Protein AF-A0A523RCJ6-F1 (afdb_monomer_lite)

Structure (mmCIF, N/CA/C/O backbone):
data_AF-A0A523RCJ6-F1
#
_entry.id   AF-A0A523RCJ6-F1
#
loop_
_atom_site.group_PDB
_atom_site.id
_atom_site.type_symbol
_atom_site.label_atom_id
_atom_site.label_alt_id
_atom_site.label_comp_id
_atom_site.label_asym_id
_atom_site.label_entity_id
_atom_site.label_seq_id
_atom_site.pdbx_PDB_ins_code
_atom_site.Cartn_x
_atom_site.Cartn_y
_atom_site.Cartn_z
_atom_site.occupancy
_atom_site.B_iso_or_equiv
_atom_site.auth_seq_id
_atom_site.auth_comp_id
_atom_site.auth_asym_id
_atom_site.auth_atom_id
_atom_site.pdbx_PDB_model_num
ATOM 1 N N . MET A 1 1 ? 27.873 1.898 -30.575 1.00 71.94 1 MET A N 1
ATOM 2 C CA . MET A 1 1 ? 28.150 1.163 -29.316 1.00 71.94 1 MET A CA 1
ATOM 3 C C . MET A 1 1 ? 26.932 1.204 -28.409 1.00 71.94 1 MET A C 1
ATOM 5 O O . MET A 1 1 ? 26.266 2.228 -28.361 1.00 71.94 1 MET A O 1
ATOM 9 N N . THR A 1 2 ? 26.625 0.113 -27.702 1.00 74.31 2 THR A N 1
ATOM 10 C CA . THR A 1 2 ? 25.515 0.074 -26.734 1.00 74.31 2 THR A CA 1
ATOM 11 C C . THR A 1 2 ? 26.033 0.282 -25.312 1.00 74.31 2 THR A C 1
ATOM 13 O O . THR A 1 2 ? 26.889 -0.479 -24.868 1.00 74.31 2 THR A O 1
ATOM 16 N N . ILE A 1 3 ? 25.491 1.261 -24.589 1.00 79.94 3 ILE A N 1
ATOM 17 C CA . ILE A 1 3 ? 25.845 1.583 -23.197 1.00 79.94 3 ILE A CA 1
ATOM 18 C C . ILE A 1 3 ? 24.593 1.672 -22.313 1.00 79.94 3 ILE A C 1
ATOM 20 O O . ILE A 1 3 ? 23.464 1.625 -22.802 1.00 79.94 3 ILE A O 1
ATOM 24 N N . ASP A 1 4 ? 24.767 1.762 -20.997 1.00 82.44 4 ASP A N 1
ATOM 25 C CA . ASP A 1 4 ? 23.677 2.083 -20.072 1.00 82.44 4 ASP A CA 1
ATOM 26 C C . ASP A 1 4 ? 23.449 3.613 -19.974 1.00 82.44 4 ASP A C 1
ATOM 28 O O . ASP A 1 4 ? 23.905 4.387 -20.814 1.00 82.44 4 ASP A O 1
ATOM 32 N N . PHE A 1 5 ? 22.699 4.062 -18.966 1.00 84.19 5 PHE A N 1
ATOM 33 C CA . PHE A 1 5 ? 22.420 5.485 -18.728 1.00 84.19 5 PHE A CA 1
ATOM 34 C C . PHE A 1 5 ? 23.507 6.182 -17.884 1.00 84.19 5 PHE A C 1
ATOM 36 O O . PHE A 1 5 ? 23.253 7.224 -17.288 1.00 84.19 5 PHE A O 1
ATOM 43 N N . SER A 1 6 ? 24.714 5.614 -17.779 1.00 82.62 6 SER A N 1
ATOM 44 C CA . SER A 1 6 ? 25.824 6.253 -17.071 1.00 82.62 6 SER A CA 1
ATOM 45 C C . SER A 1 6 ? 26.415 7.390 -17.901 1.00 82.62 6 SER A C 1
ATOM 47 O O . SER A 1 6 ? 27.092 7.154 -18.901 1.00 82.62 6 SER A O 1
ATOM 49 N N . THR A 1 7 ? 26.241 8.621 -17.421 1.00 81.00 7 THR A N 1
ATOM 50 C CA . THR A 1 7 ? 26.861 9.830 -17.992 1.00 81.00 7 THR A CA 1
ATOM 51 C C . THR A 1 7 ? 28.384 9.714 -18.072 1.00 81.00 7 THR A C 1
ATOM 53 O O . THR A 1 7 ? 28.992 10.128 -19.052 1.00 81.00 7 THR A O 1
ATOM 56 N N . ARG A 1 8 ? 29.011 9.073 -17.077 1.00 79.75 8 ARG A N 1
ATOM 57 C CA . ARG A 1 8 ? 30.457 8.811 -17.065 1.00 79.75 8 ARG A CA 1
ATOM 58 C C . ARG A 1 8 ? 30.893 7.888 -18.203 1.00 79.75 8 ARG A C 1
ATOM 60 O O . ARG A 1 8 ? 31.926 8.135 -18.815 1.00 79.75 8 ARG A O 1
ATOM 67 N N . LEU A 1 9 ? 30.146 6.809 -18.456 1.00 79.31 9 LEU A N 1
ATOM 68 C CA . LEU A 1 9 ? 30.466 5.897 -19.559 1.00 79.31 9 LEU A CA 1
ATOM 69 C C . LEU A 1 9 ? 30.250 6.577 -20.907 1.00 79.31 9 LEU A C 1
ATOM 71 O O . LEU A 1 9 ? 31.076 6.422 -21.793 1.00 79.31 9 LEU A O 1
ATOM 75 N N . GLU A 1 10 ? 29.177 7.350 -21.041 1.00 81.62 10 GLU A N 1
ATOM 76 C CA . GLU A 1 10 ? 28.899 8.119 -22.253 1.00 81.62 10 GLU A CA 1
ATOM 77 C C . GLU A 1 10 ? 29.992 9.145 -22.556 1.00 81.62 10 GLU A C 1
ATOM 79 O O . GLU A 1 10 ? 30.516 9.153 -23.663 1.00 81.62 10 GLU A O 1
ATOM 84 N N . SER A 1 11 ? 30.409 9.927 -21.557 1.00 80.81 11 SER A N 1
ATOM 85 C CA . SER A 1 11 ? 31.508 10.887 -21.697 1.00 80.81 11 SER A CA 1
ATOM 86 C C . SER A 1 11 ? 32.811 10.206 -22.132 1.00 80.81 11 SER A C 1
ATOM 88 O O . SER A 1 11 ? 33.420 10.614 -23.116 1.00 80.81 11 SER A O 1
ATOM 90 N N . GLY A 1 12 ? 33.185 9.094 -21.486 1.00 76.94 12 GLY A N 1
ATOM 91 C CA . GLY A 1 12 ? 34.388 8.348 -21.867 1.00 76.94 12 GLY A CA 1
ATOM 92 C C . GLY A 1 12 ? 34.315 7.735 -23.270 1.00 76.94 12 GLY A C 1
ATOM 93 O O . GLY A 1 12 ? 35.320 7.687 -23.973 1.00 76.94 12 GLY A O 1
ATOM 94 N N . VAL A 1 13 ? 33.137 7.280 -23.710 1.00 79.69 13 VAL A N 1
ATOM 95 C CA . VAL A 1 13 ? 32.951 6.783 -25.083 1.00 79.69 13 VAL A CA 1
ATOM 96 C C . VAL A 1 13 ? 33.071 7.917 -26.090 1.00 79.69 13 VAL A C 1
ATOM 98 O O . VAL A 1 13 ? 33.756 7.737 -27.089 1.00 79.69 13 VAL A O 1
ATOM 101 N N . ASN A 1 14 ? 32.467 9.073 -25.822 1.00 80.00 14 ASN A N 1
ATOM 102 C CA . ASN A 1 14 ? 32.545 10.230 -26.711 1.00 80.00 14 ASN A CA 1
ATOM 103 C C . ASN A 1 14 ? 33.969 10.804 -26.783 1.00 80.00 14 ASN A C 1
ATOM 105 O O . ASN A 1 14 ? 34.387 11.272 -27.833 1.00 80.00 14 ASN A O 1
ATOM 109 N N . GLU A 1 15 ? 34.740 10.732 -25.698 1.00 76.31 15 GLU A N 1
ATOM 110 C CA . GLU A 1 15 ? 36.139 11.172 -25.687 1.00 76.31 15 GLU A CA 1
ATOM 111 C C . GLU A 1 15 ? 37.045 10.260 -26.531 1.00 76.31 15 GLU A C 1
ATOM 113 O O . GLU A 1 15 ? 37.900 10.739 -27.275 1.00 76.31 15 GLU A O 1
ATOM 118 N N . VAL A 1 16 ? 36.854 8.942 -26.430 1.00 74.75 16 VAL A N 1
ATOM 119 C CA . VAL A 1 16 ? 37.700 7.948 -27.114 1.00 74.75 16 VAL A CA 1
ATOM 120 C C . VAL A 1 16 ? 37.226 7.675 -28.547 1.00 74.75 16 VAL A C 1
ATOM 122 O O . VAL A 1 16 ? 38.038 7.387 -29.424 1.00 74.75 16 VAL A O 1
ATOM 125 N N . PHE A 1 17 ? 35.919 7.760 -28.794 1.00 78.38 17 PHE A N 1
ATOM 126 C CA . PHE A 1 17 ? 35.266 7.461 -30.067 1.00 78.38 17 PHE A CA 1
ATOM 127 C C . PHE A 1 17 ? 34.231 8.554 -30.419 1.00 78.38 17 PHE A C 1
ATOM 129 O O . PHE A 1 17 ? 33.029 8.278 -30.433 1.00 78.38 17 PHE A O 1
ATOM 136 N N . PRO A 1 18 ? 34.668 9.788 -30.740 1.00 75.06 18 PRO A N 1
ATOM 137 C CA . PRO A 1 18 ? 33.787 10.958 -30.876 1.00 75.06 18 PRO A CA 1
ATOM 138 C C . PRO A 1 18 ? 32.725 10.828 -31.971 1.00 75.06 18 PRO A C 1
ATOM 140 O O . PRO A 1 18 ? 31.628 11.359 -31.841 1.00 75.06 18 PRO A O 1
ATOM 143 N N . ASN A 1 19 ? 33.013 10.054 -33.018 1.00 77.88 19 ASN A N 1
ATOM 144 C CA . ASN A 1 19 ? 32.096 9.848 -34.143 1.00 77.88 19 ASN A CA 1
ATOM 145 C C . ASN A 1 19 ? 31.217 8.600 -33.975 1.00 77.88 19 ASN A C 1
ATOM 147 O O . ASN A 1 19 ? 30.525 8.181 -34.905 1.00 77.88 19 ASN A O 1
ATOM 151 N N . MET A 1 20 ? 31.272 7.937 -32.816 1.00 77.38 20 MET A N 1
ATOM 152 C CA . MET A 1 20 ? 30.566 6.683 -32.625 1.00 77.38 20 MET A CA 1
ATOM 153 C C . MET A 1 20 ? 29.117 6.909 -32.218 1.00 77.38 20 MET A C 1
ATOM 155 O O . MET A 1 20 ? 28.800 7.506 -31.196 1.00 77.38 20 MET A O 1
ATOM 159 N N . ILE A 1 21 ? 28.215 6.294 -32.973 1.00 77.06 21 ILE A N 1
ATOM 160 C CA . ILE A 1 21 ? 26.792 6.295 -32.662 1.00 77.06 21 ILE A CA 1
ATOM 161 C C . ILE A 1 21 ? 26.536 5.501 -31.367 1.00 77.06 21 ILE A C 1
ATOM 163 O O . ILE A 1 21 ? 26.752 4.282 -31.300 1.00 77.06 21 ILE A O 1
ATOM 167 N N . VAL A 1 22 ? 26.049 6.189 -30.333 1.00 80.00 22 VAL A N 1
ATOM 168 C CA . VAL A 1 22 ? 25.715 5.613 -29.021 1.00 80.00 22 VAL A CA 1
ATOM 169 C C . VAL A 1 22 ? 24.268 5.109 -28.991 1.00 80.00 22 VAL A C 1
ATOM 171 O O . VAL A 1 22 ? 23.353 5.769 -29.465 1.00 80.00 22 VAL A O 1
ATOM 174 N N . GLN A 1 23 ? 24.029 3.932 -28.424 1.00 82.56 23 GLN A N 1
ATOM 175 C CA . GLN A 1 23 ? 22.694 3.372 -28.205 1.00 82.56 23 GLN A CA 1
ATOM 176 C C . GLN A 1 23 ? 22.513 3.075 -26.716 1.00 82.56 23 GLN A C 1
ATOM 178 O O . GLN A 1 23 ? 23.370 2.432 -26.108 1.00 82.56 23 GLN A O 1
ATOM 183 N N . LYS A 1 24 ? 21.381 3.463 -26.126 1.00 85.88 24 LYS A N 1
ATOM 184 C CA . LYS A 1 24 ? 21.043 3.070 -24.754 1.00 85.88 24 LYS A CA 1
ATOM 185 C C . LYS A 1 24 ? 20.520 1.636 -24.723 1.00 85.88 24 LYS A C 1
ATOM 187 O O . LYS A 1 24 ? 19.746 1.190 -25.568 1.00 85.88 24 LYS A O 1
ATOM 192 N N . CYS A 1 25 ? 20.955 0.878 -23.728 1.00 83.62 25 CYS A N 1
ATOM 193 C CA . CYS A 1 25 ? 20.580 -0.516 -23.557 1.00 83.62 25 CYS A CA 1
ATOM 194 C C . CYS A 1 25 ? 19.106 -0.647 -23.138 1.00 83.62 25 CYS A C 1
ATOM 196 O O . CYS A 1 25 ? 18.704 -0.155 -22.082 1.00 83.62 25 CYS A O 1
ATOM 198 N N . VAL A 1 26 ? 18.319 -1.396 -23.919 1.00 82.25 26 VAL A N 1
ATOM 199 C CA . VAL A 1 26 ? 16.883 -1.650 -23.676 1.00 82.25 26 VAL A CA 1
ATOM 200 C C . VAL A 1 26 ? 16.621 -2.233 -22.286 1.00 82.25 26 VAL A C 1
ATOM 202 O O . VAL A 1 26 ? 15.680 -1.837 -21.600 1.00 82.25 26 VAL A O 1
ATOM 205 N N . PHE A 1 27 ? 17.479 -3.151 -21.835 1.00 83.19 27 PHE A N 1
ATOM 206 C CA . PHE A 1 27 ? 17.376 -3.719 -20.493 1.00 83.19 27 PHE A CA 1
ATOM 207 C C . PHE A 1 27 ? 17.492 -2.638 -19.415 1.00 83.19 27 PHE A C 1
ATOM 209 O O . PHE A 1 27 ? 16.681 -2.600 -18.491 1.00 83.19 27 PHE A O 1
ATOM 216 N N . HIS A 1 28 ? 18.453 -1.725 -19.561 1.00 88.69 28 HIS A N 1
ATOM 217 C CA . HIS A 1 28 ? 18.643 -0.627 -18.622 1.00 88.69 28 HIS A CA 1
ATOM 218 C C . HIS A 1 28 ? 17.527 0.416 -18.718 1.00 88.69 28 HIS A C 1
ATOM 220 O O . HIS A 1 28 ? 17.153 0.962 -17.688 1.00 88.69 28 HIS A O 1
ATOM 226 N N . ALA A 1 29 ? 16.925 0.626 -19.894 1.00 90.50 29 ALA A N 1
ATOM 227 C CA . ALA A 1 29 ? 15.763 1.507 -20.046 1.00 90.50 29 ALA A CA 1
ATOM 228 C C . ALA A 1 29 ? 14.558 0.970 -19.253 1.00 90.50 29 ALA A C 1
ATOM 230 O O . ALA A 1 29 ? 13.927 1.687 -18.476 1.00 90.50 29 ALA A O 1
ATOM 231 N N . ILE A 1 30 ? 14.302 -0.337 -19.363 1.00 90.62 30 ILE A N 1
ATOM 232 C CA . ILE A 1 30 ? 13.285 -1.031 -18.563 1.00 90.62 30 ILE A CA 1
ATOM 233 C C . ILE A 1 30 ? 13.612 -0.969 -17.067 1.00 90.62 30 ILE A C 1
ATOM 235 O O . ILE A 1 30 ? 12.730 -0.713 -16.239 1.00 90.62 30 ILE A O 1
ATOM 239 N N . GLN A 1 31 ? 14.866 -1.220 -16.690 1.00 91.69 31 GLN A N 1
ATOM 240 C CA . GLN A 1 31 ? 15.283 -1.153 -15.291 1.00 91.69 31 GLN A CA 1
ATOM 241 C C . GLN A 1 31 ? 15.150 0.253 -14.709 1.00 91.69 31 GLN A C 1
ATOM 243 O O . GLN A 1 31 ? 14.747 0.378 -13.555 1.00 91.69 31 GLN A O 1
ATOM 248 N N . LEU A 1 32 ? 15.464 1.290 -15.484 1.00 94.75 32 LEU A N 1
ATOM 249 C CA . LEU A 1 32 ? 15.371 2.684 -15.066 1.00 94.75 32 LEU A CA 1
ATOM 250 C C . LEU A 1 32 ? 13.932 3.023 -14.662 1.00 94.75 32 LEU A C 1
ATOM 252 O O . LEU A 1 32 ? 13.693 3.382 -13.507 1.00 94.75 32 LEU A O 1
ATOM 256 N N . LEU A 1 33 ? 12.962 2.767 -15.549 1.00 96.31 33 LEU A N 1
ATOM 257 C CA . LEU A 1 33 ? 11.547 3.006 -15.252 1.00 96.31 33 LEU A CA 1
ATOM 258 C C . LEU A 1 33 ? 11.053 2.163 -14.070 1.00 96.31 33 LEU A C 1
ATOM 260 O O . LEU A 1 33 ? 10.426 2.673 -13.143 1.00 96.31 33 LEU A O 1
ATOM 264 N N . THR A 1 34 ? 11.349 0.859 -14.069 1.00 95.06 34 THR A N 1
ATOM 265 C CA . THR A 1 34 ? 10.860 -0.043 -13.011 1.00 95.06 34 THR A CA 1
ATOM 266 C C . THR A 1 34 ? 11.483 0.247 -11.644 1.00 95.06 34 THR A C 1
ATOM 268 O O . THR A 1 34 ? 10.827 0.023 -10.629 1.00 95.06 34 THR A O 1
ATOM 271 N N . ARG A 1 35 ? 12.715 0.772 -11.570 1.00 95.00 35 ARG A N 1
ATOM 272 C CA . ARG A 1 35 ? 13.313 1.260 -10.313 1.00 95.00 35 ARG A CA 1
ATOM 273 C C . ARG A 1 35 ? 12.629 2.533 -9.822 1.00 95.00 35 ARG A C 1
ATOM 275 O O . ARG A 1 35 ? 12.333 2.604 -8.629 1.00 95.00 35 ARG A O 1
ATOM 282 N N . GLY A 1 36 ? 12.333 3.476 -10.719 1.00 96.69 36 GLY A N 1
ATOM 283 C CA . GLY A 1 36 ? 11.533 4.664 -10.405 1.00 96.69 36 GLY A CA 1
ATOM 284 C C . GLY A 1 36 ? 10.170 4.284 -9.822 1.00 96.69 36 GLY A C 1
ATOM 285 O O . GLY A 1 36 ? 9.839 4.674 -8.705 1.00 96.69 36 GLY A O 1
ATOM 286 N N . LEU A 1 37 ? 9.440 3.396 -10.504 1.00 96.81 37 LEU A N 1
ATOM 287 C CA . LEU A 1 37 ? 8.140 2.896 -10.041 1.00 96.81 37 LEU A CA 1
ATOM 288 C C . LEU A 1 37 ? 8.220 2.117 -8.720 1.00 96.81 37 LEU A C 1
ATOM 290 O O . LEU A 1 37 ? 7.319 2.211 -7.895 1.00 96.81 37 LEU A O 1
ATOM 294 N N . LYS A 1 38 ? 9.297 1.361 -8.461 1.00 96.06 38 LYS A N 1
ATOM 295 C CA . LYS A 1 38 ? 9.488 0.703 -7.153 1.00 96.06 38 LYS A CA 1
ATOM 296 C C . LYS A 1 38 ? 9.588 1.712 -6.012 1.00 96.06 38 LYS A C 1
ATOM 298 O O . LYS A 1 38 ? 9.084 1.431 -4.922 1.00 96.06 38 LYS A O 1
ATOM 303 N N . LYS A 1 39 ? 10.256 2.846 -6.237 1.00 96.56 39 LYS A N 1
ATOM 304 C CA . LYS A 1 39 ? 10.333 3.925 -5.246 1.00 96.56 39 LYS A CA 1
ATOM 305 C C . LYS A 1 39 ? 8.977 4.591 -5.059 1.00 96.56 39 LYS A C 1
ATOM 307 O O . LYS A 1 39 ? 8.560 4.729 -3.916 1.00 96.56 39 LYS A O 1
ATOM 312 N N . GLU A 1 40 ? 8.259 4.849 -6.149 1.00 96.19 40 GLU A N 1
ATOM 313 C CA . GLU A 1 40 ? 6.883 5.357 -6.106 1.00 96.19 40 GLU A CA 1
ATOM 314 C C . GLU A 1 40 ? 5.960 4.449 -5.288 1.00 96.19 40 GLU A C 1
ATOM 316 O O . GLU A 1 40 ? 5.353 4.870 -4.314 1.00 96.19 40 GLU A O 1
ATOM 321 N N . PHE A 1 41 ? 5.933 3.151 -5.587 1.00 96.06 41 PHE A N 1
ATOM 322 C CA . PHE A 1 41 ? 5.103 2.201 -4.844 1.00 96.06 41 PHE A CA 1
ATOM 323 C C . PHE A 1 41 ? 5.529 2.058 -3.382 1.00 96.06 41 PHE A C 1
ATOM 325 O O . PHE A 1 41 ? 4.703 1.759 -2.525 1.00 96.06 41 PHE A O 1
ATOM 332 N N . THR A 1 42 ? 6.812 2.257 -3.071 1.00 95.12 42 THR A N 1
ATOM 333 C CA . THR A 1 42 ? 7.279 2.277 -1.678 1.00 95.12 42 THR A CA 1
ATOM 334 C C . THR A 1 42 ? 6.772 3.516 -0.950 1.00 95.12 42 THR A C 1
ATOM 336 O O . THR A 1 42 ? 6.348 3.385 0.196 1.00 95.12 42 THR A O 1
ATOM 339 N N . LYS A 1 43 ? 6.781 4.673 -1.622 1.00 95.38 43 LYS A N 1
ATOM 340 C CA . LYS A 1 43 ? 6.216 5.926 -1.126 1.00 95.38 43 LYS A CA 1
ATOM 341 C C . LYS A 1 43 ? 4.713 5.779 -0.858 1.00 95.38 43 LYS A C 1
ATOM 343 O O . LYS A 1 43 ? 4.304 5.929 0.284 1.00 95.38 43 LYS A O 1
ATOM 348 N N . ILE A 1 44 ? 3.933 5.358 -1.855 1.00 93.12 44 ILE A N 1
ATOM 349 C CA . ILE A 1 44 ? 2.477 5.165 -1.731 1.00 93.12 44 ILE A CA 1
ATOM 350 C C . ILE A 1 44 ? 2.143 4.188 -0.595 1.00 93.12 44 ILE A C 1
ATOM 352 O O . ILE A 1 44 ? 1.271 4.448 0.228 1.00 93.12 44 ILE A O 1
ATOM 356 N N . LYS A 1 45 ? 2.870 3.065 -0.496 1.00 94.56 45 LYS A N 1
ATOM 357 C CA . LYS A 1 45 ? 2.700 2.111 0.612 1.00 94.56 45 LYS A CA 1
ATOM 358 C C . LYS A 1 45 ? 2.964 2.757 1.972 1.00 94.56 45 LYS A C 1
ATOM 360 O O . LYS A 1 45 ? 2.328 2.376 2.948 1.00 94.56 45 LYS A O 1
ATOM 365 N N . LYS A 1 46 ? 3.949 3.653 2.058 1.00 94.56 46 LYS A N 1
ATOM 366 C CA . LYS A 1 46 ? 4.248 4.355 3.301 1.00 94.56 46 LYS A CA 1
ATOM 367 C C . LYS A 1 46 ? 3.069 5.246 3.686 1.00 94.56 46 LYS A C 1
ATOM 369 O O . LYS A 1 46 ? 2.455 4.990 4.711 1.00 94.56 46 LYS A O 1
ATOM 374 N N . GLU A 1 47 ? 2.708 6.166 2.800 1.00 91.88 47 GLU A N 1
ATOM 375 C CA . GLU A 1 47 ? 1.703 7.201 3.058 1.00 91.88 47 GLU A CA 1
ATOM 376 C C . GLU A 1 47 ? 0.305 6.635 3.316 1.00 91.88 47 GLU A C 1
ATOM 378 O O . GLU A 1 47 ? -0.395 7.122 4.190 1.00 91.88 47 GLU A O 1
ATOM 383 N N . HIS A 1 48 ? -0.111 5.592 2.592 1.00 88.88 48 HIS A N 1
ATOM 384 C CA . HIS A 1 48 ? -1.490 5.098 2.682 1.00 88.88 48 HIS A CA 1
ATOM 385 C C . HIS A 1 48 ? -1.680 3.880 3.587 1.00 88.88 48 HIS A C 1
ATOM 387 O O . HIS A 1 48 ? -2.816 3.562 3.927 1.00 88.88 48 HIS A O 1
ATOM 393 N N . LEU A 1 49 ? -0.612 3.150 3.929 1.00 92.75 49 LEU A N 1
ATOM 394 C CA . LEU A 1 49 ? -0.731 1.896 4.684 1.00 92.75 49 LEU A CA 1
ATOM 395 C C . LEU A 1 49 ? 0.147 1.878 5.930 1.00 92.75 49 LEU A C 1
ATOM 397 O O . LEU A 1 49 ? -0.351 1.555 7.000 1.00 92.75 49 LEU A O 1
ATOM 401 N N . LEU A 1 50 ? 1.445 2.181 5.818 1.00 95.00 50 LEU A N 1
ATOM 402 C CA . LEU A 1 50 ? 2.333 2.124 6.987 1.00 95.00 50 LEU A CA 1
ATOM 403 C C . LEU A 1 50 ? 2.020 3.235 7.982 1.00 95.00 50 LEU A C 1
ATOM 405 O O . LEU A 1 50 ? 1.794 2.924 9.144 1.00 95.00 50 LEU A O 1
ATOM 409 N N . ASP A 1 51 ? 1.935 4.479 7.514 1.00 94.88 51 ASP A N 1
ATOM 410 C CA . ASP A 1 51 ? 1.649 5.624 8.377 1.00 94.88 51 ASP A CA 1
ATOM 411 C C . ASP A 1 51 ? 0.274 5.445 9.059 1.00 94.88 51 ASP A C 1
ATOM 413 O O . ASP A 1 51 ? 0.129 5.712 10.248 1.00 94.88 51 ASP A O 1
ATOM 417 N N . HIS A 1 52 ? -0.705 4.867 8.350 1.00 95.62 52 HIS A N 1
ATOM 418 C CA . HIS A 1 52 ? -2.020 4.538 8.909 1.00 95.62 52 HIS A CA 1
ATOM 419 C C . HIS A 1 52 ? -1.948 3.447 9.995 1.00 95.62 52 HIS A C 1
ATOM 421 O O . HIS A 1 52 ? -2.497 3.594 11.087 1.00 95.62 52 HIS A O 1
ATOM 427 N N . ILE A 1 53 ? -1.223 2.352 9.744 1.00 96.31 53 ILE A N 1
ATOM 428 C CA . ILE A 1 53 ? -0.988 1.302 10.751 1.00 96.31 53 ILE A CA 1
ATOM 429 C C . ILE A 1 53 ? -0.274 1.872 11.986 1.00 96.31 53 ILE A C 1
ATOM 431 O O . ILE A 1 53 ? -0.607 1.495 13.114 1.00 96.31 53 ILE A O 1
ATOM 435 N N . ASP A 1 54 ? 0.688 2.772 11.787 1.00 95.12 54 ASP A N 1
ATOM 436 C CA . ASP A 1 54 ? 1.445 3.402 12.866 1.00 95.12 54 ASP A CA 1
ATOM 437 C C . ASP A 1 54 ? 0.557 4.324 13.719 1.00 95.12 54 ASP A C 1
ATOM 439 O O . ASP A 1 54 ? 0.691 4.330 14.948 1.00 95.12 54 ASP A O 1
ATOM 443 N N . GLU A 1 55 ? -0.414 5.022 13.121 1.00 95.12 55 GLU A N 1
ATOM 444 C CA . GLU A 1 55 ? -1.425 5.786 13.864 1.00 95.12 55 GLU A CA 1
ATOM 445 C C . GLU A 1 55 ? -2.328 4.880 14.716 1.00 95.12 55 GLU A C 1
ATOM 447 O O . GLU A 1 55 ? -2.515 5.159 15.902 1.00 95.12 55 GLU A O 1
ATOM 452 N N . TRP A 1 56 ? -2.777 3.726 14.205 1.00 95.75 56 TRP A N 1
ATOM 453 C CA . TRP A 1 56 ? -3.510 2.736 15.014 1.00 95.75 56 TRP A CA 1
ATOM 454 C C . TRP A 1 56 ? -2.682 2.181 16.183 1.00 95.75 56 TRP A C 1
ATOM 456 O O . TRP A 1 56 ? -3.196 1.965 17.287 1.00 95.75 56 TRP A O 1
ATOM 466 N N . ILE A 1 57 ? -1.387 1.923 15.962 1.00 94.62 57 ILE A N 1
ATOM 467 C CA . ILE A 1 57 ? -0.465 1.486 17.023 1.00 94.62 57 ILE A CA 1
ATOM 468 C C . ILE A 1 57 ? -0.323 2.582 18.083 1.00 94.62 57 ILE A C 1
ATOM 470 O O . ILE A 1 57 ? -0.354 2.277 19.280 1.00 94.62 57 ILE A O 1
ATOM 474 N N . SER A 1 58 ? -0.191 3.832 17.646 1.00 92.94 58 SER A N 1
ATOM 475 C CA . SER A 1 58 ? -0.051 5.002 18.512 1.00 92.94 58 SER A CA 1
ATOM 476 C C . SER A 1 58 ? -1.315 5.243 19.332 1.00 92.94 58 SER A C 1
ATOM 478 O O . SER A 1 58 ? -1.220 5.363 20.553 1.00 92.94 58 SER A O 1
ATOM 480 N N . LEU A 1 59 ? -2.498 5.179 18.708 1.00 93.88 59 LEU A N 1
ATOM 481 C CA . LEU A 1 59 ? -3.789 5.253 19.390 1.00 93.88 59 LEU A CA 1
ATOM 482 C C . LEU A 1 59 ? -3.892 4.183 20.481 1.00 93.88 59 LEU A C 1
ATOM 484 O O . LEU A 1 59 ? -4.150 4.508 21.636 1.00 93.88 59 LEU A O 1
ATOM 488 N N . ARG A 1 60 ? -3.599 2.914 20.161 1.00 93.75 60 ARG A N 1
ATOM 489 C CA . ARG A 1 60 ? -3.634 1.823 21.150 1.00 93.75 60 ARG A CA 1
ATOM 490 C C . ARG A 1 60 ? -2.701 2.072 22.338 1.00 93.75 60 ARG A C 1
ATOM 492 O O . ARG A 1 60 ? -3.049 1.730 23.468 1.00 93.75 60 ARG A O 1
ATOM 499 N N . ARG A 1 61 ? -1.484 2.563 22.084 1.00 91.75 61 ARG A N 1
ATOM 500 C CA . ARG A 1 61 ? -0.521 2.884 23.151 1.00 91.75 61 ARG A CA 1
ATOM 501 C C . ARG A 1 61 ? -1.061 4.017 24.020 1.00 91.75 61 ARG A C 1
ATOM 503 O O . ARG A 1 61 ? -1.094 3.859 25.233 1.00 91.75 61 ARG A O 1
ATOM 510 N N . ARG A 1 62 ? -1.572 5.083 23.396 1.00 90.88 62 ARG A N 1
ATOM 511 C CA . ARG A 1 62 ? -2.161 6.241 24.078 1.00 90.88 62 ARG A CA 1
ATOM 512 C C . ARG A 1 62 ? -3.321 5.838 24.981 1.00 90.88 62 ARG A C 1
ATOM 514 O O . ARG A 1 62 ? -3.317 6.197 26.153 1.00 90.88 62 ARG A O 1
ATOM 521 N N . THR A 1 63 ? -4.285 5.063 24.479 1.00 93.06 63 THR A N 1
ATOM 522 C CA . THR A 1 63 ? -5.423 4.625 25.302 1.00 93.06 63 THR A CA 1
ATOM 523 C C . THR A 1 63 ? -4.954 3.806 26.503 1.00 93.06 63 THR A C 1
ATOM 525 O O . THR A 1 63 ? -5.387 4.049 27.621 1.00 93.06 63 THR A O 1
ATOM 528 N N . LEU A 1 64 ? -3.991 2.899 26.303 1.00 92.50 64 LEU A N 1
ATOM 529 C CA . LEU A 1 64 ? -3.451 2.067 27.378 1.00 92.50 64 LEU A CA 1
ATOM 530 C C . LEU A 1 64 ? -2.692 2.872 28.446 1.00 92.50 64 LEU A C 1
ATOM 532 O O . LEU A 1 64 ? -2.832 2.564 29.625 1.00 92.50 64 LEU A O 1
ATOM 536 N N . SER A 1 65 ? -1.927 3.894 28.061 1.00 91.00 65 SER A N 1
ATOM 537 C CA . SER A 1 65 ? -1.269 4.805 29.011 1.00 91.00 65 SER A CA 1
ATOM 538 C C . SER A 1 65 ? -2.282 5.640 29.800 1.00 91.00 65 SER A C 1
ATOM 540 O O . SER A 1 65 ? -2.174 5.743 31.020 1.00 91.00 65 SER A O 1
ATOM 542 N N . LEU A 1 66 ? -3.329 6.151 29.141 1.00 90.38 66 LEU A N 1
ATOM 543 C CA . LEU A 1 66 ? -4.397 6.909 29.806 1.00 90.38 66 LEU A CA 1
ATOM 544 C C . LEU A 1 66 ? -5.176 6.070 30.825 1.00 90.38 66 LEU A C 1
ATOM 546 O O . LEU A 1 66 ? -5.555 6.582 31.874 1.00 90.38 66 LEU A O 1
ATOM 550 N N . GLU A 1 67 ? -5.408 4.789 30.535 1.00 89.88 67 GLU A N 1
ATOM 551 C CA . GLU A 1 67 ? -6.035 3.853 31.480 1.00 89.88 67 GLU A CA 1
ATOM 552 C C . GLU A 1 67 ? -5.164 3.590 32.718 1.00 89.88 67 GLU A C 1
ATOM 554 O O . GLU A 1 67 ? -5.695 3.286 33.781 1.00 89.88 67 GLU A O 1
ATOM 559 N N . LYS A 1 68 ? -3.838 3.718 32.593 1.00 89.06 68 LYS A N 1
ATOM 560 C CA . LYS A 1 68 ? -2.880 3.569 33.698 1.00 89.06 68 LYS A CA 1
ATOM 561 C C . LYS A 1 68 ? -2.623 4.865 34.474 1.00 89.06 68 LYS A C 1
ATOM 563 O O . LYS A 1 68 ? -1.848 4.846 35.423 1.00 89.06 68 LYS A O 1
ATOM 568 N N . GLY A 1 69 ? -3.226 5.981 34.064 1.00 85.12 69 GLY A N 1
ATOM 569 C CA . GLY A 1 69 ? -2.960 7.294 34.657 1.00 85.12 69 GLY A CA 1
ATOM 570 C C . GLY A 1 69 ? -1.585 7.873 34.305 1.00 85.12 69 GLY A C 1
ATOM 571 O O . GLY A 1 69 ? -1.122 8.791 34.974 1.00 85.12 69 GLY A O 1
ATOM 572 N N . GLU A 1 70 ? -0.920 7.356 33.268 1.00 87.44 70 GLU A N 1
ATOM 573 C CA . GLU A 1 70 ? 0.355 7.896 32.790 1.00 87.44 70 GLU A CA 1
ATOM 574 C C . GLU A 1 70 ? 0.118 9.239 32.070 1.00 87.44 70 GLU A C 1
ATOM 576 O O . GLU A 1 70 ? -0.835 9.380 31.295 1.00 87.44 70 GLU A O 1
ATOM 581 N N . GLN A 1 71 ? 0.997 10.228 32.288 1.00 73.12 71 GLN A N 1
ATOM 582 C CA . GLN A 1 71 ? 0.978 11.467 31.507 1.00 73.12 71 GLN A CA 1
ATOM 583 C C . GLN A 1 71 ? 1.323 11.148 30.050 1.00 73.12 71 GLN A C 1
ATOM 585 O O . GLN A 1 71 ? 2.423 10.695 29.738 1.00 73.12 71 GLN A O 1
ATOM 590 N N . THR A 1 72 ? 0.379 11.387 29.144 1.00 69.38 72 THR A N 1
ATOM 591 C CA . THR A 1 72 ? 0.628 11.275 27.707 1.00 69.38 72 THR A CA 1
ATOM 592 C C . THR A 1 72 ? 1.046 12.629 27.162 1.00 69.38 72 THR A C 1
ATOM 594 O O . THR A 1 72 ? 0.304 13.597 27.324 1.00 69.38 72 THR A O 1
ATOM 597 N N . THR A 1 73 ? 2.185 12.697 26.475 1.00 61.97 73 THR A N 1
ATOM 598 C CA . THR A 1 73 ? 2.504 13.842 25.619 1.00 61.97 73 THR A CA 1
ATOM 599 C C . THR A 1 73 ? 1.438 13.982 24.540 1.00 61.97 73 THR A C 1
ATOM 601 O O . THR A 1 73 ? 0.962 12.988 23.981 1.00 61.97 73 THR A O 1
ATOM 604 N N . ASP A 1 74 ? 1.031 15.222 24.286 1.00 59.69 74 ASP A N 1
ATOM 605 C CA . ASP A 1 74 ? 0.007 15.512 23.297 1.00 59.69 74 ASP A CA 1
ATOM 606 C C . ASP A 1 74 ? 0.538 15.144 21.909 1.00 59.69 74 ASP A C 1
ATOM 608 O O . ASP A 1 74 ? 1.592 15.615 21.476 1.00 59.69 74 ASP A O 1
ATOM 612 N N . VAL A 1 75 ? -0.154 14.230 21.236 1.00 60.09 75 VAL A N 1
ATOM 613 C CA . VAL A 1 75 ? 0.177 13.863 19.861 1.00 60.09 75 VAL A CA 1
ATOM 614 C C . VAL A 1 75 ? -0.647 14.772 18.966 1.00 60.09 75 VAL A C 1
ATOM 616 O O . VAL A 1 75 ? -1.860 14.874 19.156 1.00 60.09 75 VAL A O 1
ATOM 619 N N . SER A 1 76 ? 0.024 15.415 18.003 1.00 58.28 76 SER A N 1
ATOM 620 C CA . SER A 1 76 ? -0.597 16.130 16.884 1.00 58.28 76 SER A CA 1
ATOM 621 C C . SER A 1 76 ? -1.808 15.370 16.328 1.00 58.28 76 SER A C 1
ATOM 623 O O . SER A 1 76 ? -1.818 14.138 16.386 1.00 58.28 76 SER A O 1
ATOM 625 N N . PRO A 1 77 ? -2.808 16.077 15.772 1.00 81.50 77 PRO A N 1
ATOM 626 C CA . PRO A 1 77 ? -4.038 15.449 15.303 1.00 81.50 77 PRO A CA 1
ATOM 627 C C . PRO A 1 77 ? -3.751 14.256 14.383 1.00 81.50 77 PRO A C 1
ATOM 629 O O . PRO A 1 77 ? -2.832 14.300 13.557 1.00 81.50 77 PRO A O 1
ATOM 632 N N . PHE A 1 78 ? -4.528 13.185 14.567 1.00 89.56 78 PHE A N 1
ATOM 633 C CA . PHE A 1 78 ? -4.492 12.008 13.701 1.00 89.56 78 PHE A CA 1
ATOM 634 C C . PHE A 1 78 ? -4.790 12.432 12.261 1.00 89.56 78 PHE A C 1
ATOM 636 O O . PHE A 1 78 ? -5.665 13.261 12.024 1.00 89.56 78 PHE A O 1
ATOM 643 N N . LYS A 1 79 ? -4.049 11.895 11.288 1.00 92.31 79 LYS A N 1
ATOM 644 C CA . LYS A 1 79 ? -4.236 12.251 9.873 1.00 92.31 79 LYS A CA 1
ATOM 645 C C . LYS A 1 79 ? -5.334 11.425 9.219 1.00 92.31 79 LYS A C 1
ATOM 647 O O . LYS A 1 79 ? -5.889 11.848 8.206 1.00 92.31 79 LYS A O 1
ATOM 652 N N . PHE A 1 80 ? -5.601 10.231 9.748 1.00 93.62 80 PHE A N 1
ATOM 653 C CA . PHE A 1 80 ? -6.603 9.321 9.205 1.00 93.62 80 PHE A CA 1
ATOM 654 C C . PHE A 1 80 ? -7.919 9.463 9.970 1.00 93.62 80 PHE A C 1
ATOM 656 O O . PHE A 1 80 ? -7.977 9.255 11.182 1.00 93.62 80 PHE A O 1
ATOM 663 N N . TYR A 1 81 ? -8.980 9.799 9.235 1.00 92.62 81 TYR A N 1
ATOM 664 C CA . TYR A 1 81 ? -10.313 10.079 9.776 1.00 92.62 81 TYR A CA 1
ATOM 665 C C . TYR A 1 81 ? -10.874 8.948 10.651 1.00 92.62 81 TYR A C 1
ATOM 667 O O . TYR A 1 81 ? -11.520 9.192 11.661 1.00 92.62 81 TYR A O 1
ATOM 675 N N . ASP A 1 82 ? -10.638 7.691 10.286 1.00 93.94 82 ASP A N 1
ATOM 676 C CA . ASP A 1 82 ? -11.098 6.531 11.048 1.00 93.94 82 ASP A CA 1
ATOM 677 C C . ASP A 1 82 ? -10.339 6.342 12.369 1.00 93.94 82 ASP A C 1
ATOM 679 O O . ASP A 1 82 ? -10.942 5.918 13.361 1.00 93.94 82 ASP A O 1
ATOM 683 N N . VAL A 1 83 ? -9.053 6.703 12.417 1.00 95.19 83 VAL A N 1
ATOM 684 C CA . VAL A 1 83 ? -8.274 6.741 13.665 1.00 95.19 83 VAL A CA 1
ATOM 685 C C . VAL A 1 83 ? -8.743 7.893 14.553 1.00 95.19 83 VAL A C 1
ATOM 687 O O . VAL A 1 83 ? -8.932 7.698 15.755 1.00 95.19 83 VAL A O 1
ATOM 690 N N . GLU A 1 84 ? -8.970 9.070 13.967 1.00 94.12 84 GLU A N 1
ATOM 691 C CA . GLU A 1 84 ? -9.513 10.242 14.659 1.00 94.12 84 GLU A CA 1
ATOM 692 C C . GLU A 1 84 ? -10.888 9.939 15.267 1.00 94.12 84 GLU A C 1
ATOM 694 O O . GLU A 1 84 ? -11.079 10.088 16.473 1.00 94.12 84 GLU A O 1
ATOM 699 N N . LEU A 1 85 ? -11.807 9.379 14.480 1.00 94.56 85 LEU A N 1
ATOM 700 C CA . LEU A 1 85 ? -13.114 8.945 14.963 1.00 94.56 85 LEU A CA 1
ATOM 701 C C . LEU A 1 85 ? -12.981 7.918 16.096 1.00 94.56 85 LEU A C 1
ATOM 703 O O . LEU A 1 85 ? -13.679 8.008 17.102 1.00 94.56 85 LEU A O 1
ATOM 707 N N . ALA A 1 86 ? -12.074 6.943 15.985 1.00 95.88 86 ALA A N 1
ATOM 708 C CA . ALA A 1 86 ? -11.850 5.977 17.060 1.00 95.88 86 ALA A CA 1
ATOM 709 C C . ALA A 1 86 ? -11.317 6.634 18.345 1.00 95.88 86 ALA A C 1
ATOM 711 O O . ALA A 1 86 ? -11.649 6.187 19.445 1.00 95.88 86 ALA A O 1
ATOM 712 N N . TRP A 1 87 ? -10.517 7.694 18.225 1.00 94.94 87 TRP A N 1
ATOM 713 C CA . TRP A 1 87 ? -10.093 8.504 19.362 1.00 94.94 87 TRP A CA 1
ATOM 714 C C . TRP A 1 87 ? -11.264 9.249 20.010 1.00 94.94 87 TRP A C 1
ATOM 716 O O . TRP A 1 87 ? -11.398 9.204 21.233 1.00 94.94 87 TRP A O 1
ATOM 726 N N . GLU A 1 88 ? -12.149 9.862 19.226 1.00 94.25 88 GLU A N 1
ATOM 727 C CA . GLU A 1 88 ? -13.353 10.520 19.750 1.00 94.25 88 GLU A CA 1
ATOM 728 C C . GLU A 1 88 ? -14.278 9.528 20.474 1.00 94.25 88 GLU A C 1
ATOM 730 O O . GLU A 1 88 ? -14.739 9.794 21.586 1.00 94.25 88 GLU A O 1
ATOM 735 N N . ILE A 1 89 ? -14.484 8.343 19.885 1.00 96.38 89 ILE A N 1
ATOM 736 C CA . ILE A 1 89 ? -15.229 7.236 20.501 1.00 96.38 89 ILE A CA 1
ATOM 737 C C . ILE A 1 89 ? -14.597 6.850 21.840 1.00 96.38 89 ILE A C 1
ATOM 739 O O . ILE A 1 89 ? -15.300 6.669 22.833 1.00 96.38 89 ILE A O 1
ATOM 743 N N . TYR A 1 90 ? -13.269 6.749 21.899 1.00 95.88 90 TYR A N 1
ATOM 744 C CA . TYR A 1 90 ? -12.563 6.458 23.142 1.00 95.88 90 TYR A CA 1
ATOM 745 C C . TYR A 1 90 ? -12.723 7.567 24.191 1.00 95.88 90 TYR A C 1
ATOM 747 O O . TYR A 1 90 ? -12.922 7.270 25.370 1.00 95.88 90 TYR A O 1
ATOM 755 N N . ALA A 1 91 ? -12.659 8.836 23.786 1.00 93.62 91 ALA A N 1
ATOM 756 C CA . ALA A 1 91 ? -12.850 9.968 24.685 1.00 93.62 91 ALA A CA 1
ATOM 757 C C . ALA A 1 91 ? -14.255 9.955 25.312 1.00 93.62 91 ALA A C 1
ATOM 759 O O . ALA A 1 91 ? -14.379 10.067 26.533 1.00 93.62 91 ALA A O 1
ATOM 760 N N . GLN A 1 92 ? -15.297 9.711 24.509 1.00 95.12 92 GLN A N 1
ATOM 761 C CA . GLN A 1 92 ? -16.669 9.582 25.013 1.00 95.12 92 GLN A CA 1
ATOM 762 C C . GLN A 1 92 ? -16.860 8.342 25.888 1.00 95.12 92 GLN A C 1
ATOM 764 O O . GLN A 1 92 ? -17.528 8.418 26.920 1.00 95.12 92 GLN A O 1
ATOM 769 N N . LEU A 1 93 ? -16.217 7.216 25.551 1.00 95.50 93 LEU A N 1
ATOM 770 C CA . LEU A 1 93 ? -16.187 6.043 26.429 1.00 95.50 93 LEU A CA 1
ATOM 771 C C . LEU A 1 93 ? -15.602 6.401 27.799 1.00 95.50 93 LEU A C 1
ATOM 773 O O . LEU A 1 93 ? -16.216 6.089 28.815 1.00 95.50 93 LEU A O 1
ATOM 777 N N . ARG A 1 94 ? -14.460 7.096 27.860 1.00 93.81 94 ARG A N 1
ATOM 778 C CA . ARG A 1 94 ? -13.880 7.529 29.144 1.00 93.81 94 ARG A CA 1
ATOM 779 C C . ARG A 1 94 ? -14.820 8.437 29.931 1.00 93.81 94 ARG A C 1
ATOM 781 O O . ARG A 1 94 ? -14.904 8.292 31.146 1.00 93.81 94 ARG A O 1
ATOM 788 N N . GLU A 1 95 ? -15.526 9.345 29.265 1.00 92.94 95 GLU A N 1
ATOM 789 C CA . GLU A 1 95 ? -16.497 10.227 29.920 1.00 92.94 95 GLU A CA 1
ATOM 790 C C . GLU A 1 95 ? -17.702 9.456 30.486 1.00 92.94 95 GLU A C 1
ATOM 792 O O . GLU A 1 95 ? -18.210 9.780 31.562 1.00 92.94 95 GLU A O 1
ATOM 797 N N . CYS A 1 96 ? -18.151 8.407 29.794 1.00 93.94 96 CYS A N 1
ATOM 798 C CA . CYS A 1 96 ? -19.201 7.522 30.298 1.00 93.94 96 CYS A CA 1
ATOM 799 C C . CYS A 1 96 ? -18.734 6.733 31.529 1.00 93.94 96 CYS A C 1
ATOM 801 O O . CYS A 1 96 ? -19.508 6.542 32.465 1.00 93.94 96 CYS A O 1
ATOM 803 N N . LEU A 1 97 ? -17.472 6.291 31.531 1.00 92.62 97 LEU A N 1
ATOM 804 C CA . LEU A 1 97 ? -16.895 5.407 32.548 1.00 92.62 97 LEU A CA 1
ATOM 805 C C . LEU A 1 97 ? -16.269 6.145 33.747 1.00 92.62 97 LEU A C 1
ATOM 807 O O . LEU A 1 97 ? -15.838 5.491 34.689 1.00 92.62 97 LEU A O 1
ATOM 811 N N . SER A 1 98 ? -16.205 7.479 33.738 1.00 87.25 98 SER A N 1
ATOM 812 C CA . SER A 1 98 ? -15.613 8.285 34.823 1.00 87.25 98 SER A CA 1
ATOM 813 C C . SER A 1 98 ? -16.537 8.498 36.030 1.00 87.25 98 SER A C 1
ATOM 815 O O . SER A 1 98 ? -16.158 9.161 36.993 1.00 87.25 98 SER A O 1
ATOM 817 N N . ARG A 1 99 ? -17.768 7.981 35.977 1.00 80.06 99 ARG A N 1
ATOM 818 C CA . ARG A 1 99 ? -18.788 8.153 37.021 1.00 80.06 99 ARG A CA 1
ATOM 819 C C . ARG A 1 99 ? -18.659 7.070 38.093 1.00 80.06 99 ARG A C 1
ATOM 821 O O . ARG A 1 99 ? -18.321 5.937 37.792 1.00 80.06 99 ARG A O 1
ATOM 828 N N . ASN A 1 100 ? -19.009 7.405 39.334 1.00 74.75 100 ASN A N 1
ATOM 829 C CA . ASN A 1 100 ? -18.931 6.456 40.453 1.00 74.75 100 ASN A CA 1
ATOM 830 C C . ASN A 1 100 ? -20.170 5.549 40.577 1.00 74.75 100 ASN A C 1
ATOM 832 O O . ASN A 1 100 ? -20.097 4.507 41.219 1.00 74.75 100 ASN A O 1
ATOM 836 N N . ASP A 1 101 ? -21.307 5.934 39.986 1.00 90.31 101 ASP A N 1
ATOM 837 C CA . ASP A 1 101 ? -22.565 5.183 40.078 1.00 90.31 101 ASP A CA 1
ATOM 838 C C . ASP A 1 101 ? -22.709 4.180 38.910 1.00 90.31 101 ASP A C 1
ATOM 840 O O . ASP A 1 101 ? -22.840 4.609 37.754 1.00 90.31 101 ASP A O 1
ATOM 844 N N . PRO A 1 102 ? -22.749 2.856 39.179 1.00 91.38 102 PRO A N 1
ATOM 845 C CA . PRO A 1 102 ? -22.898 1.825 38.151 1.00 91.38 102 PRO A CA 1
ATOM 846 C C . PRO A 1 102 ? -24.134 2.002 37.261 1.00 91.38 102 PRO A C 1
ATOM 848 O O . PRO A 1 102 ? -24.051 1.763 36.056 1.00 91.38 102 PRO A O 1
ATOM 851 N N . ARG A 1 103 ? -25.264 2.467 37.818 1.00 90.88 103 ARG A N 1
ATOM 852 C CA . ARG A 1 103 ? -26.505 2.667 37.045 1.00 90.88 103 ARG A CA 1
ATOM 853 C C . ARG A 1 103 ? -26.395 3.849 36.087 1.00 90.88 103 ARG A C 1
ATOM 855 O O . ARG A 1 103 ? -26.952 3.818 34.990 1.00 90.88 103 ARG A O 1
ATOM 862 N N . GLN A 1 104 ? -25.678 4.899 36.481 1.00 92.69 104 GLN A N 1
ATOM 863 C CA . GLN A 1 104 ? -25.402 6.028 35.591 1.00 92.69 104 GLN A CA 1
ATOM 864 C C . GLN A 1 104 ? -24.461 5.633 34.458 1.00 92.69 104 GLN A C 1
ATOM 866 O O . GLN A 1 104 ? -24.689 6.053 33.323 1.00 92.69 104 GLN A O 1
ATOM 871 N N . ILE A 1 105 ? -23.441 4.818 34.751 1.00 92.56 105 ILE A N 1
ATOM 872 C CA . ILE A 1 105 ? -22.533 4.294 33.727 1.00 92.56 105 ILE A CA 1
ATOM 873 C C . ILE A 1 105 ? -23.325 3.505 32.680 1.00 92.56 105 ILE A C 1
ATOM 875 O O . ILE A 1 105 ? -23.193 3.777 31.488 1.00 92.56 105 ILE A O 1
ATOM 879 N N . GLU A 1 106 ? -24.175 2.572 33.114 1.00 94.44 106 GLU A N 1
ATOM 880 C CA . GLU A 1 106 ? -25.013 1.763 32.223 1.00 94.44 106 GLU A CA 1
ATOM 881 C C . GLU A 1 106 ? -25.877 2.632 31.297 1.00 94.44 106 GLU A C 1
ATOM 883 O O . GLU A 1 106 ? -25.799 2.503 30.075 1.00 94.44 106 GLU A O 1
ATOM 888 N N . ARG A 1 107 ? -26.640 3.579 31.862 1.00 94.00 107 ARG A N 1
ATOM 889 C CA . ARG A 1 107 ? -27.509 4.474 31.080 1.00 94.00 107 ARG A CA 1
ATOM 890 C C . ARG A 1 107 ? -26.726 5.322 30.082 1.00 94.00 107 ARG A C 1
ATOM 892 O O . ARG A 1 107 ? -27.128 5.433 28.929 1.00 94.00 107 ARG A O 1
ATOM 899 N N . LYS A 1 108 ? -25.600 5.914 30.500 1.00 94.62 108 LYS A N 1
ATOM 900 C CA . LYS A 1 108 ? -24.765 6.725 29.601 1.00 94.62 108 LYS A CA 1
ATOM 901 C C . LYS A 1 108 ? -24.202 5.897 28.450 1.00 94.62 108 LYS A C 1
ATOM 903 O O . LYS A 1 108 ? -24.227 6.367 27.317 1.00 94.62 108 LYS A O 1
ATOM 908 N N . LEU A 1 109 ? -23.736 4.677 28.723 1.00 95.38 109 LEU A N 1
ATOM 909 C CA . LEU A 1 109 ? -23.244 3.776 27.681 1.00 95.38 109 LEU A CA 1
ATOM 910 C C . LEU A 1 109 ? -24.352 3.407 26.691 1.00 95.38 109 LEU A C 1
ATOM 912 O O . LEU A 1 109 ? -24.118 3.478 25.490 1.00 95.38 109 LEU A O 1
ATOM 916 N N . GLN A 1 110 ? -25.562 3.092 27.162 1.00 94.56 110 GLN A N 1
ATOM 917 C CA . GLN A 1 110 ? -26.707 2.806 26.286 1.00 94.56 110 GLN A CA 1
ATOM 918 C C . GLN A 1 110 ? -27.051 3.997 25.376 1.00 94.56 110 GLN A C 1
ATOM 920 O O . GLN A 1 110 ? -27.224 3.828 24.164 1.00 94.56 110 GLN A O 1
ATOM 925 N N . THR A 1 111 ? -27.083 5.211 25.934 1.00 96.31 111 THR A N 1
ATOM 926 C CA . THR A 1 111 ? -27.287 6.441 25.155 1.00 96.31 111 THR A CA 1
ATOM 927 C C . THR A 1 111 ? -26.166 6.647 24.138 1.00 96.31 111 THR A C 1
ATOM 929 O O . THR A 1 111 ? -26.431 6.935 22.972 1.00 96.31 111 THR A O 1
ATOM 932 N N . PHE A 1 112 ? -24.911 6.451 24.546 1.00 96.69 112 PHE A N 1
ATOM 933 C CA . PHE A 1 112 ? -23.757 6.591 23.663 1.00 96.69 112 PHE A CA 1
ATOM 934 C C . PHE A 1 112 ? -23.766 5.563 22.525 1.00 96.69 112 PHE A C 1
ATOM 936 O O . PHE A 1 112 ? -23.535 5.928 21.373 1.00 96.69 112 PHE A O 1
ATOM 943 N N . PHE A 1 113 ? -24.099 4.300 22.793 1.00 96.25 113 PHE A N 1
ATOM 944 C CA . PHE A 1 113 ? -24.180 3.264 21.758 1.00 96.25 113 PHE A CA 1
ATOM 945 C C . PHE A 1 113 ? -25.315 3.506 20.759 1.00 96.25 113 PHE A C 1
ATOM 947 O O . PHE A 1 113 ? -25.232 3.062 19.614 1.00 96.25 113 PHE A O 1
ATOM 954 N N . SER A 1 114 ? -26.332 4.264 21.166 1.00 95.62 114 SER A N 1
ATOM 955 C CA . SER A 1 114 ? -27.421 4.722 20.298 1.00 95.62 114 SER A CA 1
ATOM 956 C C . SER A 1 114 ? -27.080 6.006 19.528 1.00 95.62 114 SER A C 1
ATOM 958 O O . SER A 1 114 ? -27.852 6.439 18.673 1.00 95.62 114 SER A O 1
ATOM 960 N N . SER A 1 115 ? -25.935 6.636 19.809 1.00 96.25 115 SER A N 1
ATOM 961 C CA . SER A 1 115 ? -25.518 7.868 19.138 1.00 96.25 115 SER A CA 1
ATOM 962 C C . SER A 1 115 ? -25.132 7.625 17.677 1.00 96.25 115 SER A C 1
ATOM 964 O O . SER A 1 115 ? -24.583 6.584 17.301 1.00 96.25 115 SER A O 1
ATOM 966 N N . SER A 1 116 ? -25.358 8.634 16.835 1.00 94.38 116 SER A N 1
ATOM 967 C CA . SER A 1 116 ? -25.018 8.570 15.409 1.00 94.38 116 SER A CA 1
ATOM 968 C C . SER A 1 116 ? -23.520 8.350 15.166 1.00 94.38 116 SER A C 1
ATOM 970 O O . SER A 1 116 ? -23.147 7.672 14.208 1.00 94.38 116 SER A O 1
ATOM 972 N N . GLN A 1 117 ? -22.663 8.877 16.042 1.00 93.62 117 GLN A N 1
ATOM 973 C CA . GLN A 1 117 ? -21.212 8.738 15.958 1.00 93.62 117 GLN A CA 1
ATOM 974 C C . GLN A 1 117 ? -20.776 7.287 16.181 1.00 93.62 117 GLN A C 1
ATOM 976 O O . GLN A 1 117 ? -20.051 6.729 15.357 1.00 93.62 117 GLN A O 1
ATOM 981 N N . PHE A 1 118 ? -21.283 6.639 17.233 1.00 96.00 118 PHE A N 1
ATOM 982 C CA . PHE A 1 118 ? -20.986 5.234 17.507 1.00 96.00 118 PHE A CA 1
ATOM 983 C C . PHE A 1 118 ? -21.549 4.309 16.421 1.00 96.00 118 PHE A C 1
ATOM 985 O O . PHE A 1 118 ? -20.872 3.387 15.966 1.00 96.00 118 PHE A O 1
ATOM 992 N N . ILE A 1 119 ? -22.759 4.594 15.928 1.00 94.56 119 ILE A N 1
ATOM 993 C CA . ILE A 1 119 ? -23.383 3.826 14.843 1.00 94.56 119 ILE A CA 1
ATOM 994 C C . ILE A 1 119 ? -22.573 3.916 13.540 1.00 94.56 119 ILE A C 1
ATOM 996 O O . ILE A 1 119 ? -22.550 2.948 12.776 1.00 94.56 119 ILE A O 1
ATOM 1000 N N . LYS A 1 120 ? -21.905 5.039 13.262 1.00 93.00 120 LYS A N 1
ATOM 1001 C CA . LYS A 1 120 ? -21.061 5.202 12.066 1.00 93.00 120 LYS A CA 1
ATOM 1002 C C . LYS A 1 120 ? -19.666 4.591 12.215 1.00 93.00 120 LYS A C 1
ATOM 1004 O O . LYS A 1 120 ? -19.010 4.339 11.208 1.00 93.00 120 LYS A O 1
ATOM 1009 N N . TRP A 1 121 ? -19.209 4.329 13.437 1.00 96.00 121 TRP A N 1
ATOM 1010 C CA . TRP A 1 121 ? -17.888 3.761 13.674 1.00 96.00 121 TRP A CA 1
ATOM 1011 C C . TRP A 1 121 ? -17.814 2.296 13.223 1.00 96.00 121 TRP A C 1
ATOM 1013 O O . TRP A 1 121 ? -18.522 1.428 13.734 1.00 96.00 121 TRP A O 1
ATOM 1023 N N . TYR A 1 122 ? -16.913 1.995 12.284 1.00 94.06 122 TYR A N 1
ATOM 1024 C CA . TYR A 1 122 ? -16.780 0.653 11.698 1.00 94.06 122 TYR A CA 1
ATOM 1025 C C . TYR A 1 122 ? -16.427 -0.422 12.743 1.00 94.06 122 TYR A C 1
ATOM 1027 O O . TYR A 1 122 ? -16.873 -1.564 12.652 1.00 94.06 122 TYR A O 1
ATOM 1035 N N . GLY A 1 123 ? -15.697 -0.046 13.801 1.00 94.69 123 GLY A N 1
ATOM 1036 C CA . GLY A 1 123 ? -15.334 -0.945 14.899 1.00 94.69 123 GLY A CA 1
ATOM 1037 C C . GLY A 1 123 ? -16.501 -1.384 15.798 1.00 94.69 123 GLY A C 1
ATOM 1038 O O . GLY A 1 123 ? -16.318 -2.298 16.609 1.00 94.69 123 GLY A O 1
ATOM 1039 N N . LYS A 1 124 ? -17.700 -0.793 15.658 1.00 96.44 124 LYS A N 1
ATOM 1040 C CA . LYS A 1 124 ? -18.833 -1.017 16.573 1.00 96.44 124 LYS A CA 1
ATOM 1041 C C . LYS A 1 124 ? -19.238 -2.483 16.695 1.00 96.44 124 LYS A C 1
ATOM 1043 O O . LYS A 1 124 ? -19.550 -2.929 17.788 1.00 96.44 124 LYS A O 1
ATOM 1048 N N . HIS A 1 125 ? -19.211 -3.250 15.605 1.00 96.12 125 HIS A N 1
ATOM 1049 C CA . HIS A 1 125 ? -19.684 -4.637 15.616 1.00 96.12 125 HIS A CA 1
ATOM 1050 C C . HIS A 1 125 ? -18.772 -5.533 16.457 1.00 96.12 125 HIS A C 1
ATOM 1052 O O . HIS A 1 125 ? -19.244 -6.316 17.279 1.00 96.12 125 HIS A O 1
ATOM 1058 N N . VAL A 1 126 ? -17.455 -5.365 16.300 1.00 96.62 126 VAL A N 1
ATOM 1059 C CA . VAL A 1 126 ? -16.458 -6.081 17.106 1.00 96.62 126 VAL A CA 1
ATOM 1060 C C . VAL A 1 126 ? -16.527 -5.623 18.559 1.00 96.62 126 VAL A C 1
ATOM 1062 O O . VAL A 1 126 ? -16.454 -6.451 19.464 1.00 96.62 126 VAL A O 1
ATOM 1065 N N . PHE A 1 127 ? -16.693 -4.318 18.789 1.00 97.81 127 PHE A N 1
ATOM 1066 C CA . PHE A 1 127 ? -16.845 -3.776 20.133 1.00 97.81 127 PHE A CA 1
ATOM 1067 C C . PHE A 1 127 ? -18.076 -4.347 20.842 1.00 97.81 127 PHE A C 1
ATOM 1069 O O . PHE A 1 127 ? -17.922 -4.908 21.922 1.00 97.81 127 PHE A O 1
ATOM 1076 N N . LEU A 1 128 ? -19.264 -4.243 20.236 1.00 96.69 128 LEU A N 1
ATOM 1077 C CA . LEU A 1 128 ? -20.532 -4.679 20.826 1.00 96.69 128 LEU A CA 1
ATOM 1078 C C . LEU A 1 128 ? -20.519 -6.180 21.100 1.00 96.69 128 LEU A C 1
ATOM 1080 O O . LEU A 1 128 ? -20.806 -6.586 22.214 1.00 96.69 128 LEU A O 1
ATOM 1084 N N . SER A 1 129 ? -20.026 -6.996 20.163 1.00 95.81 129 SER A N 1
ATOM 1085 C CA . SER A 1 129 ? -19.858 -8.434 20.404 1.00 95.81 129 SER A CA 1
ATOM 1086 C C . SER A 1 129 ? -18.984 -8.727 21.632 1.00 95.81 129 SER A C 1
ATOM 1088 O O . SER A 1 129 ? -19.288 -9.622 22.419 1.00 95.81 129 SER A O 1
ATOM 1090 N N . LYS A 1 130 ? -17.895 -7.971 21.828 1.00 95.00 130 LYS A N 1
ATOM 1091 C CA . LYS A 1 130 ? -17.020 -8.125 23.001 1.00 95.00 130 LYS A CA 1
ATOM 1092 C C . LYS A 1 130 ? -17.608 -7.531 24.275 1.00 95.00 130 LYS A C 1
ATOM 1094 O O . LYS A 1 130 ? -17.255 -8.009 25.347 1.00 95.00 130 LYS A O 1
ATOM 1099 N N . TYR A 1 131 ? -18.445 -6.509 24.159 1.00 94.81 131 TYR A N 1
ATOM 1100 C CA . TYR A 1 131 ? -19.189 -5.909 25.258 1.00 94.81 131 TYR A CA 1
ATOM 1101 C C . TYR A 1 131 ? -20.272 -6.874 25.759 1.00 94.81 131 TYR A C 1
ATOM 1103 O O . TYR A 1 131 ? -20.294 -7.189 26.943 1.00 94.81 131 TYR A O 1
ATOM 1111 N N . ASP A 1 132 ? -21.069 -7.451 24.860 1.00 93.88 132 ASP A N 1
ATOM 1112 C CA . ASP A 1 132 ? -22.123 -8.419 25.183 1.00 93.88 132 ASP A CA 1
ATOM 1113 C C . ASP A 1 132 ? -21.554 -9.704 25.808 1.00 93.88 132 ASP A C 1
ATOM 1115 O O . ASP A 1 132 ? -22.141 -10.273 26.732 1.00 93.88 132 ASP A O 1
ATOM 1119 N N . ASP A 1 133 ? -20.367 -10.141 25.368 1.00 92.19 133 ASP A N 1
ATOM 1120 C CA . ASP A 1 133 ? -19.613 -11.253 25.968 1.00 92.19 133 ASP A CA 1
ATOM 1121 C C . ASP A 1 133 ? -19.320 -11.035 27.470 1.00 92.19 133 ASP A C 1
ATOM 1123 O O . ASP A 1 133 ? -19.196 -12.005 28.223 1.00 92.19 133 ASP A O 1
ATOM 1127 N N . VAL A 1 134 ? -19.194 -9.783 27.932 1.00 90.25 134 VAL A N 1
ATOM 1128 C CA . VAL A 1 134 ? -18.953 -9.463 29.353 1.00 90.25 134 VAL A CA 1
ATOM 1129 C C . VAL A 1 134 ? -20.149 -9.869 30.213 1.00 90.25 134 VAL A C 1
ATOM 1131 O O . VAL A 1 134 ? -19.960 -10.394 31.307 1.00 90.25 134 VAL A O 1
ATOM 1134 N N . PHE A 1 135 ? -21.364 -9.671 29.713 1.00 89.75 135 PHE A N 1
ATOM 1135 C CA . PHE A 1 135 ? -22.595 -9.936 30.456 1.00 89.75 135 PHE A CA 1
ATOM 1136 C C . PHE A 1 135 ? -23.067 -11.372 30.243 1.00 89.75 135 PHE A C 1
ATOM 1138 O O . PHE A 1 135 ? -23.349 -12.073 31.207 1.00 89.75 135 PHE A O 1
ATOM 1145 N N . SER A 1 136 ? -23.057 -11.848 28.998 1.00 88.81 136 SER A N 1
ATOM 1146 C CA . SER A 1 136 ? -23.561 -13.181 28.648 1.00 88.81 136 SER A CA 1
ATOM 1147 C C . SER A 1 136 ? -22.660 -14.333 29.100 1.00 88.81 136 SER A C 1
ATOM 1149 O O . SER A 1 136 ? -23.162 -15.358 29.546 1.00 88.81 136 SER A O 1
ATOM 1151 N N . LYS A 1 137 ? -21.328 -14.203 28.987 1.00 84.38 137 LYS A N 1
ATOM 1152 C CA . LYS A 1 137 ? -20.396 -15.307 29.300 1.00 84.38 137 LYS A CA 1
ATOM 1153 C C . LYS A 1 137 ? -19.826 -15.235 30.705 1.00 84.38 137 LYS A C 1
ATOM 1155 O O . LYS A 1 137 ? -19.437 -16.261 31.254 1.00 84.38 137 LYS A O 1
ATOM 1160 N N . ARG A 1 138 ? -19.695 -14.029 31.262 1.00 80.00 138 ARG A N 1
ATOM 1161 C CA . ARG A 1 138 ? -19.123 -13.830 32.604 1.00 80.00 138 ARG A CA 1
ATOM 1162 C C . ARG A 1 138 ? -20.173 -13.524 33.665 1.00 80.00 138 ARG A C 1
ATOM 1164 O O . ARG A 1 138 ? -19.794 -13.415 34.825 1.00 80.00 138 ARG A O 1
ATOM 1171 N N . ASN A 1 139 ? -21.447 -13.391 33.282 1.00 86.12 139 ASN A N 1
ATOM 1172 C CA . ASN A 1 139 ? -22.570 -13.107 34.181 1.00 86.12 139 ASN A CA 1
ATOM 1173 C C . ASN A 1 139 ? -22.323 -11.891 35.089 1.00 86.12 139 ASN A C 1
ATOM 1175 O O . ASN A 1 139 ? -22.750 -11.862 36.242 1.00 86.12 139 ASN A O 1
ATOM 1179 N N . LEU A 1 140 ? -21.594 -10.889 34.584 1.00 88.12 140 LEU A N 1
ATOM 1180 C CA . LEU A 1 140 ? -21.358 -9.648 35.314 1.00 88.12 140 LEU A CA 1
ATOM 1181 C C . LEU A 1 140 ? -22.603 -8.762 35.249 1.00 88.12 140 LEU A C 1
ATOM 1183 O O . LEU A 1 140 ? -23.309 -8.741 34.248 1.00 88.12 140 LEU A O 1
ATOM 1187 N N . THR A 1 141 ? -22.847 -8.003 36.312 1.00 89.38 141 THR A N 1
ATOM 1188 C CA . THR A 1 141 ? -23.943 -7.031 36.404 1.00 89.38 141 THR A CA 1
ATOM 1189 C C . THR A 1 141 ? -23.405 -5.676 36.845 1.00 89.38 141 THR A C 1
ATOM 1191 O O . THR A 1 141 ? -22.366 -5.596 37.510 1.00 89.38 141 THR A O 1
ATOM 1194 N N . TYR A 1 142 ? -24.110 -4.600 36.486 1.00 89.00 142 TYR A N 1
ATOM 1195 C CA . TYR A 1 142 ? -23.783 -3.229 36.884 1.00 89.00 142 TYR A CA 1
ATOM 1196 C C . TYR A 1 142 ? -24.018 -3.009 38.389 1.00 89.00 142 TYR A C 1
ATOM 1198 O O . TYR A 1 142 ? -25.000 -2.417 38.827 1.00 89.00 142 TYR A O 1
ATOM 1206 N N . SER A 1 143 ? -23.081 -3.508 39.191 1.00 89.44 143 SER A N 1
ATOM 1207 C CA . SER A 1 143 ? -23.000 -3.342 40.643 1.00 89.44 143 SER A CA 1
ATOM 1208 C C . SER A 1 143 ? -21.672 -2.688 41.031 1.00 89.44 143 SER A C 1
ATOM 1210 O O . SER A 1 143 ? -20.751 -2.629 40.217 1.00 89.44 143 SER A O 1
ATOM 1212 N N . ILE A 1 144 ? -21.549 -2.227 42.281 1.00 87.88 144 ILE A N 1
ATOM 1213 C CA . ILE A 1 144 ? -20.316 -1.594 42.789 1.00 87.88 144 ILE A CA 1
ATOM 1214 C C . ILE A 1 144 ? -19.112 -2.530 42.611 1.00 87.88 144 ILE A C 1
ATOM 1216 O O . ILE A 1 144 ? -18.092 -2.118 42.079 1.00 87.88 144 ILE A O 1
ATOM 1220 N N . LYS A 1 145 ? -19.252 -3.815 42.961 1.00 87.75 145 LYS A N 1
ATOM 1221 C CA . LYS A 1 145 ? -18.194 -4.817 42.739 1.00 87.75 145 LYS A CA 1
ATOM 1222 C C . LYS A 1 145 ? -18.038 -5.180 41.261 1.00 87.75 145 LYS A C 1
ATOM 1224 O O . LYS A 1 145 ? -16.934 -5.406 40.786 1.00 87.75 145 LYS A O 1
ATOM 1229 N N . GLY A 1 146 ? -19.142 -5.244 40.516 1.00 88.31 146 GLY A N 1
ATOM 1230 C CA . GLY A 1 146 ? -19.120 -5.601 39.098 1.00 88.31 146 GLY A CA 1
ATOM 1231 C C . GLY A 1 146 ? -18.366 -4.587 38.239 1.00 88.31 146 GLY A C 1
ATOM 1232 O O . GLY A 1 146 ? -17.679 -4.980 37.294 1.00 88.31 146 GLY A O 1
ATOM 1233 N N . ILE A 1 147 ? -18.439 -3.295 38.577 1.00 90.81 147 ILE A N 1
ATOM 1234 C CA . ILE A 1 147 ? -17.853 -2.231 37.758 1.00 90.81 147 ILE A CA 1
ATOM 1235 C C . ILE A 1 147 ? -16.323 -2.307 37.680 1.00 90.81 147 ILE A C 1
ATOM 1237 O O . ILE A 1 147 ? -15.762 -2.048 36.613 1.00 90.81 147 ILE A O 1
ATOM 1241 N N . GLU A 1 148 ? -15.673 -2.773 38.753 1.00 89.88 148 GLU A N 1
ATOM 1242 C CA . GLU A 1 148 ? -14.224 -3.016 38.818 1.00 89.88 148 GLU A CA 1
ATOM 1243 C C . GLU A 1 148 ? -13.764 -4.016 37.748 1.00 89.88 148 GLU A C 1
ATOM 1245 O O . GLU A 1 148 ? -12.662 -3.906 37.210 1.00 89.88 148 GLU A O 1
ATOM 1250 N N . TYR A 1 149 ? -14.633 -4.959 37.373 1.00 91.38 149 TYR A N 1
ATOM 1251 C CA . TYR A 1 149 ? -14.360 -5.946 36.330 1.00 91.38 149 TYR A CA 1
ATOM 1252 C C . TYR A 1 149 ? -14.881 -5.517 34.957 1.00 91.38 149 TYR A C 1
ATOM 1254 O O . TYR A 1 149 ? -14.227 -5.795 33.949 1.00 91.38 149 TYR A O 1
ATOM 1262 N N . ILE A 1 150 ? -16.032 -4.841 34.898 1.00 93.00 150 ILE A N 1
ATOM 1263 C CA . ILE A 1 150 ? -16.676 -4.416 33.647 1.00 93.00 150 ILE A CA 1
ATOM 1264 C C . ILE A 1 150 ? -15.833 -3.352 32.933 1.00 93.00 150 ILE A C 1
ATOM 1266 O O . ILE A 1 150 ? -15.530 -3.519 31.751 1.00 93.00 150 ILE A O 1
ATOM 1270 N N . VAL A 1 151 ? -15.403 -2.292 33.628 1.00 92.94 151 VAL A N 1
ATOM 1271 C CA . VAL A 1 151 ? -14.681 -1.154 33.020 1.00 92.94 151 VAL A CA 1
ATOM 1272 C C . VAL A 1 151 ? -13.416 -1.605 32.268 1.00 92.94 151 VAL A C 1
ATOM 1274 O O . VAL A 1 151 ? -13.287 -1.285 31.079 1.00 92.94 151 VAL A O 1
ATOM 1277 N N . PRO A 1 152 ? -12.516 -2.425 32.854 1.00 93.19 152 PRO A N 1
ATOM 1278 C CA . PRO A 1 152 ? -11.373 -2.963 32.119 1.00 93.19 152 PRO A CA 1
ATOM 1279 C C . PRO A 1 152 ? -11.763 -3.803 30.895 1.00 93.19 152 PRO A C 1
ATOM 1281 O O . PRO A 1 152 ? -11.053 -3.777 29.883 1.00 93.19 152 PRO A O 1
ATOM 1284 N N . GLN A 1 153 ? -12.876 -4.550 30.950 1.00 94.62 153 GLN A N 1
ATOM 1285 C CA . GLN A 1 153 ? -13.346 -5.309 29.787 1.00 94.62 153 GLN A CA 1
ATOM 1286 C C . GLN A 1 153 ? -13.875 -4.401 28.677 1.00 94.62 153 GLN A C 1
ATOM 1288 O O . GLN A 1 153 ? -13.609 -4.693 27.514 1.00 94.62 153 GLN A O 1
ATOM 1293 N N . ILE A 1 154 ? -14.532 -3.284 28.998 1.00 95.25 154 ILE A N 1
ATOM 1294 C CA . ILE A 1 154 ? -14.987 -2.309 27.996 1.00 95.25 154 ILE A CA 1
ATOM 1295 C C . ILE A 1 154 ? -13.787 -1.720 27.242 1.00 95.25 154 ILE A C 1
ATOM 1297 O O . ILE A 1 154 ? -13.745 -1.748 26.009 1.00 95.25 154 ILE A O 1
ATOM 1301 N N . TYR A 1 155 ? -12.743 -1.284 27.952 1.00 96.19 155 TYR A N 1
ATOM 1302 C CA . TYR A 1 155 ? -11.515 -0.816 27.296 1.00 96.19 155 TYR A CA 1
ATOM 1303 C C . TYR A 1 155 ? -10.807 -1.928 26.509 1.00 96.19 155 TYR A C 1
ATOM 1305 O O . TYR A 1 155 ? -10.185 -1.693 25.466 1.00 96.19 155 TYR A O 1
ATOM 1313 N N . LYS A 1 156 ? -10.885 -3.180 26.974 1.00 95.62 156 LYS A N 1
ATOM 1314 C CA . LYS A 1 156 ? -10.383 -4.339 26.224 1.00 95.62 156 LYS A CA 1
ATOM 1315 C C . LYS A 1 156 ? -11.191 -4.586 24.943 1.00 95.62 156 LYS A C 1
ATOM 1317 O O . LYS A 1 156 ? -10.572 -4.891 23.924 1.00 95.62 156 LYS A O 1
ATOM 1322 N N . ALA A 1 157 ? -12.512 -4.416 24.970 1.00 96.62 157 ALA A N 1
ATOM 1323 C CA . ALA A 1 157 ? -13.393 -4.511 23.807 1.00 96.62 157 ALA A CA 1
ATOM 1324 C C . ALA A 1 157 ? -13.064 -3.427 22.771 1.00 96.62 157 ALA A C 1
ATOM 1326 O O . ALA A 1 157 ? -12.847 -3.748 21.603 1.00 96.62 157 ALA A O 1
ATOM 1327 N N . PHE A 1 158 ? -12.887 -2.174 23.206 1.00 97.44 158 PHE A N 1
ATOM 1328 C CA . PHE A 1 158 ? -12.414 -1.080 22.345 1.00 97.44 158 PHE A CA 1
ATOM 1329 C C . PHE A 1 158 ? -11.085 -1.422 21.667 1.00 97.44 158 PHE A C 1
ATOM 1331 O O . PHE A 1 158 ? -10.957 -1.361 20.443 1.00 97.44 158 PHE A O 1
ATOM 1338 N N . ARG A 1 159 ? -10.101 -1.888 22.442 1.00 96.00 159 ARG A N 1
ATOM 1339 C CA . ARG A 1 159 ? -8.797 -2.278 21.889 1.00 96.00 159 ARG A CA 1
ATOM 1340 C C . ARG A 1 159 ? -8.853 -3.492 20.964 1.00 96.00 159 ARG A C 1
ATOM 1342 O O . ARG A 1 159 ? -7.966 -3.650 20.126 1.00 96.00 159 ARG A O 1
ATOM 1349 N N . ALA A 1 160 ? -9.837 -4.372 21.133 1.00 96.38 160 ALA A N 1
ATOM 1350 C CA . ALA A 1 160 ? -10.070 -5.477 20.213 1.00 96.38 160 ALA A CA 1
ATOM 1351 C C . ALA A 1 160 ? -10.631 -4.966 18.879 1.00 96.38 160 ALA A C 1
ATOM 1353 O O . ALA A 1 160 ? -10.134 -5.375 17.834 1.00 96.38 160 ALA A O 1
ATOM 1354 N N . ALA A 1 161 ? -11.577 -4.024 18.916 1.00 97.06 161 ALA A N 1
ATOM 1355 C CA . ALA A 1 161 ? -12.136 -3.403 17.720 1.00 97.06 161 ALA A CA 1
ATOM 1356 C C . ALA A 1 161 ? -11.063 -2.688 16.883 1.00 97.06 161 ALA A C 1
ATOM 1358 O O . ALA A 1 161 ? -10.893 -3.013 15.711 1.00 97.06 161 ALA A O 1
ATOM 1359 N N . ILE A 1 162 ? -10.251 -1.811 17.489 1.00 96.50 162 ILE A N 1
ATOM 1360 C CA . ILE A 1 162 ? -9.168 -1.122 16.755 1.00 96.50 162 ILE A CA 1
ATOM 1361 C C . ILE A 1 162 ? -8.103 -2.091 16.219 1.00 96.50 162 ILE A C 1
ATOM 1363 O O . ILE A 1 162 ? -7.451 -1.816 15.215 1.00 96.50 162 ILE A O 1
ATOM 1367 N N . ARG A 1 163 ? -7.899 -3.241 16.879 1.00 95.88 163 ARG A N 1
ATOM 1368 C CA . ARG A 1 163 ? -6.967 -4.267 16.397 1.00 95.88 163 ARG A CA 1
ATOM 1369 C C . ARG A 1 163 ? -7.490 -4.936 15.132 1.00 95.88 163 ARG A C 1
ATOM 1371 O O . ARG A 1 163 ? -6.681 -5.202 14.250 1.00 95.88 163 ARG A O 1
ATOM 1378 N N . GLU A 1 164 ? -8.790 -5.210 15.052 1.00 95.94 164 GLU A N 1
ATOM 1379 C CA . GLU A 1 164 ? -9.378 -5.799 13.847 1.00 95.94 164 GLU A CA 1
ATOM 1380 C C . GLU A 1 164 ? -9.323 -4.810 12.676 1.00 95.94 164 GLU A C 1
ATOM 1382 O O . GLU A 1 164 ? -8.851 -5.181 11.608 1.00 95.94 164 GLU A O 1
ATOM 1387 N N . LEU A 1 165 ? -9.640 -3.529 12.915 1.00 94.75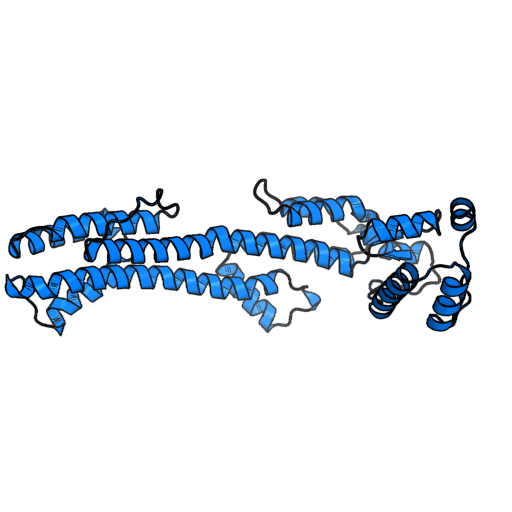 165 LEU A N 1
ATOM 1388 C CA . LEU A 1 165 ? -9.462 -2.453 11.923 1.00 94.75 165 LEU A CA 1
ATOM 1389 C C . LEU A 1 165 ? -8.023 -2.403 11.387 1.00 94.75 165 LEU A C 1
ATOM 1391 O O . LEU A 1 165 ? -7.775 -2.417 10.182 1.00 94.75 165 LEU A O 1
ATOM 1395 N N . ARG A 1 166 ? -7.037 -2.418 12.292 1.00 96.00 166 ARG A N 1
ATOM 1396 C CA . ARG A 1 166 ? -5.620 -2.414 11.912 1.00 96.00 166 ARG A CA 1
ATOM 1397 C C . ARG A 1 166 ? -5.222 -3.665 11.126 1.00 96.00 166 ARG A C 1
ATOM 1399 O O . ARG A 1 166 ? -4.388 -3.585 10.227 1.00 96.00 166 ARG A O 1
ATOM 1406 N N . LYS A 1 167 ? -5.778 -4.826 11.470 1.00 95.88 167 LYS A N 1
ATOM 1407 C CA . LYS A 1 167 ? -5.484 -6.097 10.801 1.00 95.88 167 LYS A CA 1
ATOM 1408 C C . LYS A 1 167 ? -5.929 -6.075 9.338 1.00 95.88 167 LYS A C 1
ATOM 1410 O O . LYS A 1 167 ? -5.163 -6.521 8.489 1.00 95.88 167 LYS A O 1
ATOM 1415 N N . GLU A 1 168 ? -7.077 -5.471 9.026 1.00 93.12 168 GLU A N 1
ATOM 1416 C CA . GLU A 1 168 ? -7.506 -5.263 7.634 1.00 93.12 168 GLU A CA 1
ATOM 1417 C C . GLU A 1 168 ? -6.452 -4.469 6.832 1.00 93.12 168 GLU A C 1
ATOM 1419 O O . GLU A 1 168 ? -6.083 -4.850 5.717 1.00 93.12 168 GLU A O 1
ATOM 1424 N N . LEU A 1 169 ? -5.868 -3.418 7.423 1.00 94.31 169 LEU A N 1
ATOM 1425 C CA . LEU A 1 169 ? -4.777 -2.649 6.805 1.00 94.31 169 LEU A CA 1
ATOM 1426 C C . LEU A 1 169 ? -3.474 -3.454 6.673 1.00 94.31 169 LEU A C 1
ATOM 1428 O O . LEU A 1 169 ? -2.758 -3.333 5.672 1.00 94.31 169 LEU A O 1
ATOM 1432 N N . GLU A 1 170 ? -3.136 -4.279 7.667 1.00 95.88 170 GLU A N 1
ATOM 1433 C CA . GLU A 1 170 ? -1.972 -5.172 7.616 1.00 95.88 170 GLU A CA 1
ATOM 1434 C C . GLU A 1 170 ? -2.104 -6.210 6.485 1.00 95.88 170 GLU A C 1
ATOM 1436 O O . GLU A 1 170 ? -1.126 -6.464 5.764 1.00 95.88 170 GLU A O 1
ATOM 1441 N N . ASP A 1 171 ? -3.310 -6.739 6.271 1.00 95.00 171 ASP A N 1
ATOM 1442 C CA . ASP A 1 171 ? -3.637 -7.652 5.175 1.00 95.00 171 ASP A CA 1
ATOM 1443 C C . ASP A 1 171 ? -3.539 -6.948 3.814 1.00 95.00 171 ASP A C 1
ATOM 1445 O O . ASP A 1 171 ? -2.843 -7.437 2.912 1.00 95.00 171 ASP A O 1
ATOM 1449 N N . LEU A 1 172 ? -4.102 -5.739 3.687 1.00 93.75 172 LEU A N 1
ATOM 1450 C CA . LEU A 1 172 ? -3.941 -4.895 2.496 1.00 93.75 172 LEU A CA 1
ATOM 1451 C C . LEU A 1 172 ? -2.462 -4.614 2.198 1.00 93.75 172 LEU A C 1
ATOM 1453 O O . LEU A 1 172 ? -2.011 -4.747 1.057 1.00 93.75 172 LEU A O 1
ATOM 1457 N N . LYS A 1 173 ? -1.651 -4.303 3.214 1.00 95.06 173 LYS A N 1
ATOM 1458 C CA . LYS A 1 173 ? -0.195 -4.126 3.073 1.00 95.06 173 LYS A CA 1
ATOM 1459 C C . LYS A 1 173 ? 0.492 -5.397 2.577 1.00 95.06 173 LYS A C 1
ATOM 1461 O O . LYS A 1 173 ? 1.401 -5.327 1.737 1.00 95.06 173 LYS A O 1
ATOM 1466 N N . SER A 1 174 ? 0.098 -6.560 3.088 1.00 94.06 174 SER A N 1
ATOM 1467 C CA . SER A 1 174 ? 0.611 -7.856 2.635 1.00 94.06 174 SER A CA 1
ATOM 1468 C C . SER A 1 174 ? 0.288 -8.088 1.156 1.00 94.06 174 SER A C 1
ATOM 1470 O O . SER A 1 174 ? 1.183 -8.404 0.361 1.00 94.06 174 SER A O 1
ATOM 1472 N N . HIS A 1 175 ? -0.958 -7.843 0.746 1.00 93.50 175 HIS A N 1
ATOM 1473 C CA . HIS A 1 175 ? -1.394 -7.943 -0.647 1.00 93.50 175 HIS A CA 1
ATOM 1474 C C . HIS A 1 175 ? -0.684 -6.938 -1.556 1.00 93.50 175 HIS A C 1
ATOM 1476 O O . HIS A 1 175 ? -0.198 -7.314 -2.629 1.00 93.50 175 HIS A O 1
ATOM 1482 N N . PHE A 1 176 ? -0.496 -5.702 -1.095 1.00 94.81 176 PHE A N 1
ATOM 1483 C CA . PHE A 1 176 ? 0.236 -4.677 -1.828 1.00 94.81 176 PHE A CA 1
ATOM 1484 C C . PHE A 1 176 ? 1.693 -5.090 -2.107 1.00 94.81 176 PHE A C 1
ATOM 1486 O O . PHE A 1 176 ? 2.216 -4.935 -3.215 1.00 94.81 176 PHE A O 1
ATOM 1493 N N . ASN A 1 177 ? 2.368 -5.697 -1.126 1.00 91.38 177 ASN A N 1
ATOM 1494 C CA . ASN A 1 177 ? 3.727 -6.205 -1.323 1.00 91.38 177 ASN A CA 1
ATOM 1495 C C . ASN A 1 177 ? 3.802 -7.341 -2.352 1.00 91.38 177 ASN A C 1
ATOM 1497 O O . ASN A 1 177 ? 4.822 -7.455 -3.037 1.00 91.38 177 ASN A O 1
ATOM 1501 N N . LYS A 1 178 ? 2.742 -8.146 -2.487 1.00 89.31 178 LYS A N 1
ATOM 1502 C CA . LYS A 1 178 ? 2.641 -9.194 -3.512 1.00 89.31 178 LYS A CA 1
ATOM 1503 C C . LYS A 1 178 ? 2.387 -8.587 -4.895 1.00 89.31 178 LYS A C 1
ATOM 1505 O O . LYS A 1 178 ? 3.073 -8.945 -5.854 1.00 89.31 178 LYS A O 1
ATOM 1510 N N . ILE A 1 179 ? 1.449 -7.640 -5.017 1.00 92.88 179 ILE A N 1
ATOM 1511 C CA . ILE A 1 179 ? 1.076 -7.076 -6.322 1.00 92.88 179 ILE A CA 1
ATOM 1512 C C . ILE A 1 179 ? 2.156 -6.162 -6.911 1.00 92.88 179 ILE A C 1
ATOM 1514 O O . ILE A 1 179 ? 2.342 -6.174 -8.128 1.00 92.88 179 ILE A O 1
ATOM 1518 N N . LYS A 1 180 ? 2.913 -5.413 -6.095 1.00 91.94 180 LYS A N 1
ATOM 1519 C CA . LYS A 1 180 ? 3.869 -4.412 -6.609 1.00 91.94 180 LYS A CA 1
ATOM 1520 C C . LYS A 1 180 ? 4.856 -4.990 -7.629 1.00 91.94 180 LYS A C 1
ATOM 1522 O O . LYS A 1 180 ? 5.219 -4.314 -8.582 1.00 91.94 180 LYS A O 1
ATOM 1527 N N . TYR A 1 181 ? 5.266 -6.251 -7.475 1.00 90.06 181 TYR A N 1
ATOM 1528 C CA . TYR A 1 181 ? 6.153 -6.919 -8.433 1.00 90.06 181 TYR A CA 1
ATOM 1529 C C . TYR A 1 181 ? 5.413 -7.431 -9.671 1.00 90.06 181 TYR A C 1
ATOM 1531 O O . TYR A 1 181 ? 5.954 -7.363 -10.772 1.00 90.06 181 TYR A O 1
ATOM 1539 N N . LEU A 1 182 ? 4.171 -7.897 -9.510 1.00 93.88 182 LEU A N 1
ATOM 1540 C CA . LEU A 1 182 ? 3.333 -8.345 -10.622 1.00 93.88 182 LEU A CA 1
ATOM 1541 C C . LEU A 1 182 ? 2.976 -7.187 -11.556 1.00 93.88 182 LEU A C 1
ATOM 1543 O O . LEU A 1 182 ? 3.034 -7.360 -12.769 1.00 93.88 182 LEU A O 1
ATOM 1547 N N . VAL A 1 183 ? 2.669 -5.998 -11.025 1.00 95.12 183 VAL A N 1
ATOM 1548 C CA . VAL A 1 183 ? 2.413 -4.805 -11.856 1.00 95.12 183 VAL A CA 1
ATOM 1549 C C . VAL A 1 183 ? 3.610 -4.505 -12.753 1.00 95.12 183 VAL A C 1
ATOM 1551 O O . VAL A 1 183 ? 3.430 -4.229 -13.941 1.00 95.12 183 VAL A O 1
ATOM 1554 N N . LEU A 1 184 ? 4.820 -4.627 -12.199 1.00 94.62 184 LEU A N 1
ATOM 1555 C CA . LEU A 1 184 ? 6.080 -4.307 -12.866 1.00 94.62 184 LEU A CA 1
ATOM 1556 C C . LEU A 1 184 ? 6.605 -5.403 -13.796 1.00 94.62 184 LEU A C 1
ATOM 1558 O O . LEU A 1 184 ? 7.590 -5.188 -14.491 1.00 94.62 184 LEU A O 1
ATOM 1562 N N . MET A 1 185 ? 6.007 -6.591 -13.801 1.00 92.56 185 MET A N 1
ATOM 1563 C CA . MET A 1 185 ? 6.529 -7.711 -14.577 1.00 92.56 185 MET A CA 1
ATOM 1564 C C . MET A 1 185 ? 6.221 -7.530 -16.073 1.00 92.56 185 MET A C 1
ATOM 1566 O O . MET A 1 185 ? 5.110 -7.162 -16.464 1.00 92.56 185 MET A O 1
ATOM 1570 N N . ASN A 1 186 ? 7.199 -7.811 -16.937 1.00 90.56 186 ASN A N 1
ATOM 1571 C CA . ASN A 1 186 ? 6.995 -7.772 -18.386 1.00 90.56 186 ASN A CA 1
ATOM 1572 C C . ASN A 1 186 ? 5.879 -8.767 -18.781 1.00 90.56 186 ASN A C 1
ATOM 1574 O O . ASN A 1 186 ? 5.964 -9.927 -18.374 1.00 90.56 186 ASN A O 1
ATOM 1578 N N . PRO A 1 187 ? 4.861 -8.365 -19.572 1.00 90.25 187 PRO A N 1
ATOM 1579 C CA . PRO A 1 187 ? 3.787 -9.255 -20.035 1.00 90.25 187 PRO A CA 1
ATOM 1580 C C . PRO A 1 187 ? 4.273 -10.578 -20.632 1.00 90.25 187 PRO A C 1
ATOM 1582 O O . PRO A 1 187 ? 3.630 -11.611 -20.474 1.00 90.25 187 PRO A O 1
ATOM 1585 N N . SER A 1 188 ? 5.429 -10.546 -21.284 1.00 85.56 188 SER A N 1
ATOM 1586 C CA . SER A 1 188 ? 6.054 -11.699 -21.941 1.00 85.56 188 SER A CA 1
ATOM 1587 C C . SER A 1 188 ? 6.564 -12.746 -20.962 1.00 85.56 188 SER A C 1
ATOM 1589 O O . SER A 1 188 ? 6.654 -13.911 -21.317 1.00 85.56 188 SER A O 1
ATOM 1591 N N . ASN A 1 189 ? 6.882 -12.324 -19.740 1.00 88.19 189 ASN A N 1
ATOM 1592 C CA . ASN A 1 189 ? 7.370 -13.192 -18.674 1.00 88.19 189 ASN A CA 1
ATOM 1593 C C . ASN A 1 189 ? 6.216 -13.653 -17.764 1.00 88.19 189 ASN A C 1
ATOM 1595 O O . ASN A 1 189 ? 6.449 -14.320 -16.762 1.00 88.19 189 ASN A O 1
ATOM 1599 N N . MET A 1 190 ? 4.971 -13.258 -18.064 1.00 91.56 190 MET A N 1
ATOM 1600 C CA . MET A 1 190 ? 3.805 -13.615 -17.260 1.00 91.56 190 MET A CA 1
ATOM 1601 C C . MET A 1 190 ? 3.140 -14.896 -17.750 1.00 91.56 190 MET A C 1
ATOM 1603 O O . MET A 1 190 ? 2.427 -14.895 -18.760 1.00 91.56 190 MET A O 1
ATOM 1607 N N . GLU A 1 191 ? 3.261 -15.937 -16.937 1.00 95.50 191 GLU A N 1
ATOM 1608 C CA . GLU A 1 191 ? 2.437 -17.147 -17.003 1.00 95.50 191 GLU A CA 1
ATOM 1609 C C . GLU A 1 191 ? 0.955 -16.910 -16.653 1.00 95.50 191 GLU A C 1
ATOM 1611 O O . GLU A 1 191 ? 0.562 -15.871 -16.108 1.00 95.50 191 GLU A O 1
ATOM 1616 N N . LEU A 1 192 ? 0.110 -17.907 -16.938 1.00 95.06 192 LEU A N 1
ATOM 1617 C CA . LEU A 1 192 ? -1.339 -17.857 -16.718 1.00 95.06 192 LEU A CA 1
ATOM 1618 C C . LEU A 1 192 ? -1.701 -17.505 -15.264 1.00 95.06 192 LEU A C 1
ATOM 1620 O O . LEU A 1 192 ? -2.563 -16.655 -15.021 1.00 95.06 192 LEU A O 1
ATOM 1624 N N . TYR A 1 193 ? -1.014 -18.109 -14.291 1.00 95.31 193 TYR A N 1
ATOM 1625 C CA . TYR A 1 193 ? -1.278 -17.858 -12.875 1.00 95.31 193 TYR A CA 1
ATOM 1626 C C . TYR A 1 193 ? -0.913 -16.422 -12.464 1.00 95.31 193 TYR A C 1
ATOM 1628 O O . TYR A 1 193 ? -1.642 -15.807 -11.682 1.00 95.31 193 TYR A O 1
ATOM 1636 N N . HIS A 1 194 ? 0.162 -15.849 -13.024 1.00 95.12 194 HIS A N 1
ATOM 1637 C CA . HIS A 1 194 ? 0.543 -14.454 -12.790 1.00 95.12 194 HIS A CA 1
ATOM 1638 C C . HIS A 1 194 ? -0.554 -13.504 -13.269 1.00 95.12 194 HIS A C 1
ATOM 1640 O O . HIS A 1 194 ? -0.933 -12.581 -12.549 1.00 95.12 194 HIS A O 1
ATOM 1646 N N . ARG A 1 195 ? -1.113 -13.760 -14.459 1.00 94.75 195 ARG A N 1
ATOM 1647 C CA . ARG A 1 195 ? -2.196 -12.950 -15.039 1.00 94.75 195 ARG A CA 1
ATOM 1648 C C . ARG A 1 195 ? -3.468 -13.025 -14.195 1.00 94.75 195 ARG A C 1
ATOM 1650 O O . ARG A 1 195 ? -4.084 -11.991 -13.940 1.00 94.75 195 ARG A O 1
ATOM 1657 N N . ARG A 1 196 ? -3.840 -14.222 -13.721 1.00 95.69 196 ARG A N 1
ATOM 1658 C CA . ARG A 1 196 ? -4.986 -14.421 -12.811 1.00 95.69 196 ARG A CA 1
ATOM 1659 C C . ARG A 1 196 ? -4.800 -13.648 -11.500 1.00 95.69 196 ARG A C 1
ATOM 1661 O O . ARG A 1 196 ? -5.685 -12.880 -11.123 1.00 95.69 196 ARG A O 1
ATOM 1668 N N . LYS A 1 197 ? -3.632 -13.775 -10.853 1.00 95.06 197 LYS A N 1
ATOM 1669 C CA . LYS A 1 197 ? -3.301 -13.031 -9.622 1.00 95.06 197 LYS A CA 1
ATOM 1670 C C . LYS A 1 197 ? -3.317 -11.520 -9.846 1.00 95.06 197 LYS A C 1
ATOM 1672 O O . LYS A 1 197 ? -3.943 -10.805 -9.073 1.00 95.06 197 LYS A O 1
ATOM 1677 N N . LEU A 1 198 ? -2.697 -11.036 -10.924 1.00 95.56 198 LEU A N 1
ATOM 1678 C CA . LEU A 1 198 ? -2.689 -9.613 -11.261 1.00 95.56 198 LEU A CA 1
ATOM 1679 C C . LEU A 1 198 ? -4.113 -9.066 -11.426 1.00 95.56 198 LEU A C 1
ATOM 1681 O O . LEU A 1 198 ? -4.414 -8.018 -10.871 1.00 95.56 198 LEU A O 1
ATOM 1685 N N . ARG A 1 199 ? -5.009 -9.777 -12.124 1.00 94.94 199 ARG A N 1
ATOM 1686 C CA . ARG A 1 199 ? -6.417 -9.359 -12.262 1.00 94.94 199 ARG A CA 1
ATOM 1687 C C . ARG A 1 199 ? -7.127 -9.261 -10.913 1.00 94.94 199 ARG A C 1
ATOM 1689 O O . ARG A 1 199 ? -7.822 -8.277 -10.690 1.00 94.94 199 ARG A O 1
ATOM 1696 N N . LYS A 1 200 ? -6.944 -10.247 -10.024 1.00 94.88 200 LYS A N 1
ATOM 1697 C CA . LYS A 1 200 ? -7.517 -10.224 -8.667 1.00 94.88 200 LYS A CA 1
ATOM 1698 C C . LYS A 1 200 ? -7.046 -8.984 -7.905 1.00 94.88 200 LYS A C 1
ATOM 1700 O O . LYS A 1 200 ? -7.865 -8.205 -7.437 1.00 94.88 200 LYS A O 1
ATOM 1705 N N . TYR A 1 201 ? -5.739 -8.754 -7.865 1.00 93.94 201 TYR A N 1
ATOM 1706 C CA . TYR A 1 201 ? -5.182 -7.628 -7.123 1.00 93.94 201 TYR A CA 1
ATOM 1707 C C . TYR A 1 201 ? -5.460 -6.260 -7.768 1.00 93.94 201 TYR A C 1
ATOM 1709 O O . TYR A 1 201 ? -5.559 -5.272 -7.060 1.00 93.94 201 TYR A O 1
ATOM 1717 N N . LEU A 1 202 ? -5.643 -6.164 -9.089 1.00 94.62 202 LEU A N 1
ATOM 1718 C CA . LEU A 1 202 ? -6.088 -4.920 -9.740 1.00 94.62 202 LEU A CA 1
ATOM 1719 C C . LEU A 1 202 ? -7.576 -4.609 -9.491 1.00 94.62 202 LEU A C 1
ATOM 1721 O O . LEU A 1 202 ? -8.023 -3.499 -9.787 1.00 94.62 202 LEU A O 1
ATOM 1725 N N . LYS A 1 203 ? -8.369 -5.571 -8.998 1.00 94.50 203 LYS A N 1
ATOM 1726 C CA . LYS A 1 203 ? -9.704 -5.289 -8.444 1.00 94.50 203 LYS A CA 1
ATOM 1727 C C . LYS A 1 203 ? -9.596 -4.687 -7.045 1.00 94.50 203 LYS A C 1
ATOM 1729 O O . LYS A 1 203 ? -10.289 -3.720 -6.779 1.00 94.50 203 LYS A O 1
ATOM 1734 N N . GLU A 1 204 ? -8.690 -5.213 -6.228 1.00 93.06 204 GLU A N 1
ATOM 1735 C CA . GLU A 1 204 ? -8.407 -4.729 -4.869 1.00 93.06 204 GLU A CA 1
ATOM 1736 C C . GLU A 1 204 ? -7.713 -3.355 -4.849 1.00 93.06 204 GLU A C 1
ATOM 1738 O O . GLU A 1 204 ? -8.046 -2.503 -4.037 1.00 93.06 204 GLU A O 1
ATOM 1743 N N . PHE A 1 205 ? -6.810 -3.096 -5.801 1.00 93.88 205 PHE A N 1
ATOM 1744 C CA . PHE A 1 205 ? -6.103 -1.821 -5.965 1.00 93.88 205 PHE A CA 1
ATOM 1745 C C . PHE A 1 205 ? -6.374 -1.221 -7.360 1.00 93.88 205 PHE A C 1
ATOM 1747 O O . PHE A 1 205 ? -5.512 -1.297 -8.246 1.00 93.88 205 PHE A O 1
ATOM 1754 N N . PRO A 1 206 ? -7.564 -0.634 -7.611 1.00 93.00 206 PRO A N 1
ATOM 1755 C CA . PRO A 1 206 ? -7.949 -0.140 -8.937 1.00 93.00 206 PRO A CA 1
ATOM 1756 C C . PRO A 1 206 ? -7.006 0.916 -9.516 1.00 93.00 206 PRO A C 1
ATOM 1758 O O . PRO A 1 206 ? -6.765 0.934 -10.722 1.00 93.00 206 PRO A O 1
ATOM 1761 N N . TRP A 1 207 ? -6.419 1.759 -8.671 1.00 90.94 207 TRP A N 1
ATOM 1762 C CA . TRP A 1 207 ? -5.492 2.814 -9.079 1.00 90.94 207 TRP A CA 1
ATOM 1763 C C . TRP A 1 207 ? -4.183 2.270 -9.684 1.00 90.94 207 TRP A C 1
ATOM 1765 O O . TRP A 1 207 ? -3.569 2.933 -10.513 1.00 90.94 207 TRP A O 1
ATOM 1775 N N . LEU A 1 208 ? -3.781 1.023 -9.388 1.00 94.44 208 LEU A N 1
ATOM 1776 C CA . LEU A 1 208 ? -2.625 0.380 -10.037 1.00 94.44 208 LEU A CA 1
ATOM 1777 C C . LEU A 1 208 ? -2.879 0.029 -11.513 1.00 94.44 208 LEU A C 1
ATOM 1779 O O . LEU A 1 208 ? -1.939 -0.313 -12.239 1.00 94.44 208 LEU A O 1
ATOM 1783 N N . ARG A 1 209 ? -4.133 0.097 -11.986 1.00 95.06 209 ARG A N 1
ATOM 1784 C CA . ARG A 1 209 ? -4.485 -0.208 -13.382 1.00 95.06 209 ARG A CA 1
ATOM 1785 C C . ARG A 1 209 ? -3.833 0.767 -14.355 1.00 95.06 209 ARG A C 1
ATOM 1787 O O . ARG A 1 209 ? -3.315 0.310 -15.371 1.00 95.06 209 ARG A O 1
ATOM 1794 N N . SER A 1 210 ? -3.807 2.062 -14.038 1.00 94.19 210 SER A N 1
ATOM 1795 C CA . SER A 1 210 ? -3.191 3.089 -14.890 1.00 94.19 210 SER A CA 1
ATOM 1796 C C . SER A 1 210 ? -1.686 2.845 -15.041 1.00 94.19 210 SER A C 1
ATOM 1798 O O . SER A 1 210 ? -1.185 2.735 -16.163 1.00 94.19 210 SER A O 1
ATOM 1800 N N . TYR A 1 211 ? -0.985 2.618 -13.924 1.00 95.38 211 TYR A N 1
ATOM 1801 C CA . TYR A 1 211 ? 0.428 2.227 -13.907 1.00 95.38 211 TYR A CA 1
ATOM 1802 C C . TYR A 1 211 ? 0.677 0.981 -14.755 1.00 95.38 211 TYR A C 1
ATOM 1804 O 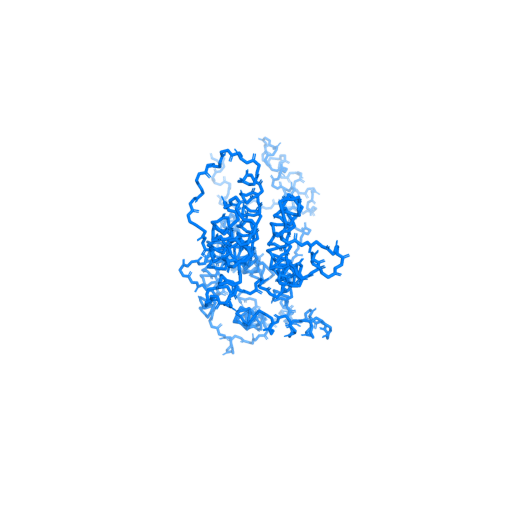O . TYR A 1 211 ? 1.597 0.951 -15.575 1.00 95.38 211 TYR A O 1
ATOM 1812 N N . ARG A 1 212 ? -0.161 -0.052 -14.594 1.00 96.25 212 ARG A N 1
ATOM 1813 C CA . ARG A 1 212 ? -0.033 -1.289 -15.366 1.00 96.25 212 ARG A CA 1
ATOM 1814 C C . ARG A 1 212 ? -0.222 -1.044 -16.860 1.00 96.25 212 ARG A C 1
ATOM 1816 O O . ARG A 1 212 ? 0.577 -1.547 -17.642 1.00 96.25 212 ARG A O 1
ATOM 1823 N N . GLN A 1 213 ? -1.255 -0.312 -17.262 1.00 95.94 213 GLN A N 1
ATOM 1824 C CA . GLN A 1 213 ? -1.548 -0.031 -18.670 1.00 95.94 213 GLN A CA 1
ATOM 1825 C C . GLN A 1 213 ? -0.399 0.723 -19.347 1.00 95.94 213 GLN A C 1
ATOM 1827 O O . GLN A 1 213 ? 0.072 0.303 -20.404 1.00 95.94 213 GLN A O 1
ATOM 1832 N N . LEU A 1 214 ? 0.098 1.785 -18.710 1.00 96.62 214 LEU A N 1
ATOM 1833 C CA . LEU A 1 214 ? 1.208 2.587 -19.228 1.00 96.62 214 LEU A CA 1
ATOM 1834 C C . LEU A 1 214 ? 2.497 1.764 -19.322 1.00 96.62 214 LEU A C 1
ATOM 1836 O O . LEU A 1 214 ? 3.180 1.796 -20.345 1.00 96.62 214 LEU A O 1
ATOM 1840 N N . LEU A 1 215 ? 2.794 0.948 -18.308 1.00 95.69 215 LEU A N 1
ATOM 1841 C CA . LEU A 1 215 ? 3.974 0.088 -18.326 1.00 95.69 215 LEU A CA 1
ATOM 1842 C C . LEU A 1 215 ? 3.874 -1.025 -19.384 1.00 95.69 215 LEU A C 1
ATOM 1844 O O . LEU A 1 215 ? 4.859 -1.348 -20.044 1.00 95.69 215 LEU A O 1
ATOM 1848 N N . VA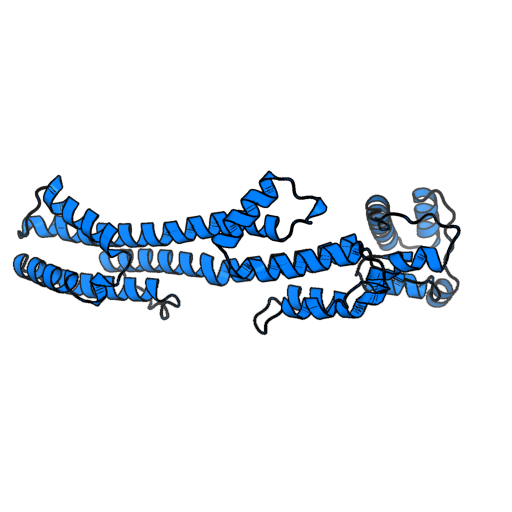L A 1 216 ? 2.688 -1.604 -19.586 1.00 94.56 216 VAL A N 1
ATOM 1849 C CA . VAL A 1 216 ? 2.435 -2.570 -20.666 1.00 94.56 216 VAL A CA 1
ATOM 1850 C C . VAL A 1 216 ? 2.663 -1.916 -22.027 1.00 94.56 216 VAL A C 1
ATOM 1852 O O . VAL A 1 216 ? 3.382 -2.480 -22.851 1.00 94.56 216 VAL A O 1
ATOM 1855 N N . ARG A 1 217 ? 2.118 -0.711 -22.246 1.00 95.12 217 ARG A N 1
ATOM 1856 C CA . ARG A 1 217 ? 2.346 0.068 -23.472 1.00 95.12 217 ARG A CA 1
ATOM 1857 C C . ARG A 1 217 ? 3.835 0.317 -23.702 1.00 95.12 217 ARG A C 1
ATOM 1859 O O . ARG A 1 217 ? 4.300 0.124 -24.822 1.00 95.12 217 ARG A O 1
ATOM 1866 N N . PHE A 1 218 ? 4.574 0.677 -22.652 1.00 95.06 218 PHE A N 1
ATOM 1867 C CA . PHE A 1 218 ? 6.025 0.860 -22.693 1.00 95.06 218 PHE A CA 1
ATOM 1868 C C . PHE A 1 218 ? 6.770 -0.416 -23.096 1.00 95.06 218 PHE A C 1
ATOM 1870 O O . PHE A 1 218 ? 7.594 -0.378 -24.005 1.00 95.06 218 PHE A O 1
ATOM 1877 N N . TYR A 1 219 ? 6.436 -1.567 -22.504 1.00 91.88 219 TYR A N 1
ATOM 1878 C CA . TYR A 1 219 ? 7.042 -2.844 -22.892 1.00 91.88 219 TYR A CA 1
ATOM 1879 C C . TYR A 1 219 ? 6.819 -3.191 -24.363 1.00 91.88 219 TYR A C 1
ATOM 1881 O O . TYR A 1 219 ? 7.721 -3.735 -25.002 1.00 91.88 219 TYR A O 1
ATOM 1889 N N . TYR A 1 220 ? 5.638 -2.886 -24.898 1.00 88.81 220 TYR A N 1
ATOM 1890 C CA . TYR A 1 220 ? 5.334 -3.159 -26.297 1.00 88.81 220 TYR A CA 1
ATOM 1891 C C . TYR A 1 220 ? 6.085 -2.247 -27.268 1.00 88.81 220 TYR A C 1
ATOM 1893 O O . TYR A 1 220 ? 6.381 -2.710 -28.365 1.00 88.81 220 TYR A O 1
ATOM 1901 N N . GLN A 1 221 ? 6.486 -1.028 -26.878 1.00 87.69 221 GLN A N 1
ATOM 1902 C CA . GLN A 1 221 ? 7.249 -0.136 -27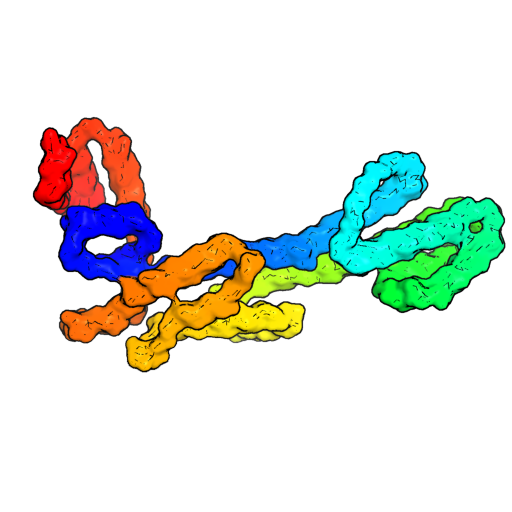.769 1.00 87.69 221 GLN A CA 1
ATOM 1903 C C . GLN A 1 221 ? 8.529 -0.798 -28.300 1.00 87.69 221 GLN A C 1
ATOM 1905 O O . GLN A 1 221 ? 8.871 -0.643 -29.465 1.00 87.69 221 GLN A O 1
ATOM 1910 N N . PHE A 1 222 ? 9.196 -1.622 -27.486 1.00 84.38 222 PHE A N 1
ATOM 1911 C CA . PHE A 1 222 ? 10.418 -2.337 -27.880 1.00 84.38 222 PHE A CA 1
ATOM 1912 C C . PHE A 1 222 ? 10.201 -3.461 -28.904 1.00 84.38 222 PHE A C 1
ATOM 1914 O O . PHE A 1 222 ? 11.167 -4.061 -29.373 1.00 84.38 222 PHE A O 1
ATOM 1921 N N . ARG A 1 223 ? 8.944 -3.784 -29.215 1.00 81.31 223 ARG A N 1
ATOM 1922 C CA . ARG A 1 223 ? 8.543 -4.834 -30.162 1.00 81.31 223 ARG A CA 1
ATOM 1923 C C . ARG A 1 223 ? 7.864 -4.289 -31.408 1.00 81.31 223 ARG A C 1
ATOM 1925 O O . ARG A 1 223 ? 7.681 -5.041 -32.358 1.00 81.31 223 ARG A O 1
ATOM 1932 N N . LEU A 1 224 ? 7.446 -3.029 -31.372 1.00 80.69 224 LEU A N 1
ATOM 1933 C CA . LEU A 1 224 ? 6.801 -2.378 -32.498 1.00 80.69 224 LEU A CA 1
ATOM 1934 C C . LEU A 1 224 ? 7.860 -1.888 -33.493 1.00 80.69 224 LEU A C 1
ATOM 1936 O O . LEU A 1 224 ? 8.948 -1.496 -33.060 1.00 80.69 224 LEU A O 1
ATOM 1940 N N . PRO A 1 225 ? 7.560 -1.908 -34.803 1.00 78.69 225 PRO A N 1
ATOM 1941 C CA . PRO A 1 225 ? 8.393 -1.237 -35.792 1.00 78.69 225 PRO A CA 1
ATOM 1942 C C . PRO A 1 225 ? 8.383 0.286 -35.557 1.00 78.69 225 PRO A C 1
ATOM 1944 O O . PRO A 1 225 ? 7.421 0.789 -34.958 1.00 78.69 225 PRO A O 1
ATOM 1947 N N . PRO A 1 226 ? 9.410 1.019 -36.031 1.00 81.81 226 PRO A N 1
ATOM 1948 C CA . PRO A 1 226 ? 9.546 2.459 -35.806 1.00 81.81 226 PRO A CA 1
ATOM 1949 C C . PRO A 1 226 ? 8.280 3.263 -36.130 1.00 81.81 226 PRO A C 1
ATOM 1951 O O . PRO A 1 226 ? 7.875 4.085 -35.312 1.00 81.81 226 PRO A O 1
ATOM 1954 N N . ASP A 1 227 ? 7.608 2.955 -37.240 1.00 84.00 227 ASP A N 1
ATOM 1955 C CA . ASP A 1 227 ? 6.441 3.705 -37.740 1.00 84.00 227 ASP A CA 1
ATOM 1956 C C . ASP A 1 227 ? 5.181 3.533 -36.882 1.00 84.00 227 ASP A C 1
ATOM 1958 O O . ASP A 1 227 ? 4.273 4.357 -36.910 1.00 84.00 227 ASP A O 1
ATOM 1962 N N . LYS A 1 228 ? 5.106 2.448 -36.099 1.00 85.75 228 LYS A N 1
ATOM 1963 C CA . LYS A 1 228 ? 3.967 2.150 -35.209 1.00 85.75 228 LYS A CA 1
ATOM 1964 C C . LYS A 1 228 ? 4.242 2.543 -33.757 1.00 85.75 228 LYS A C 1
ATOM 1966 O O . LYS A 1 228 ? 3.404 2.307 -32.881 1.00 85.75 228 LYS A O 1
ATOM 1971 N N . ARG A 1 229 ? 5.430 3.076 -33.469 1.00 86.88 229 ARG A N 1
ATOM 1972 C CA . ARG A 1 229 ? 5.873 3.421 -32.119 1.00 86.88 229 ARG A CA 1
ATOM 1973 C C . ARG A 1 229 ? 5.256 4.750 -31.693 1.00 86.88 229 ARG A C 1
ATOM 1975 O O . ARG A 1 229 ? 5.206 5.709 -32.450 1.00 86.88 229 ARG A O 1
ATOM 1982 N N . SER A 1 230 ? 4.797 4.809 -30.451 1.00 90.38 230 SER A N 1
ATOM 1983 C CA . SER A 1 230 ? 4.398 6.068 -29.826 1.00 90.38 230 SER A CA 1
ATOM 1984 C C . SER A 1 230 ? 5.607 6.744 -29.171 1.00 90.38 230 SER A C 1
ATOM 1986 O O . SER A 1 230 ? 6.423 6.026 -28.583 1.00 90.38 230 SER A O 1
ATOM 1988 N N . PRO A 1 231 ? 5.673 8.087 -29.164 1.00 94.31 231 PRO A N 1
ATOM 1989 C CA . PRO A 1 231 ? 6.680 8.820 -28.401 1.00 94.31 231 PRO A CA 1
ATOM 1990 C C . PRO A 1 231 ? 6.646 8.447 -26.919 1.00 94.31 231 PRO A C 1
ATOM 1992 O O . PRO A 1 231 ? 5.567 8.227 -26.365 1.00 94.31 231 PRO A O 1
ATOM 1995 N N . LEU A 1 232 ? 7.792 8.416 -26.240 1.00 95.75 232 LEU A N 1
ATOM 1996 C CA . LEU A 1 232 ? 7.862 8.084 -24.812 1.00 95.75 232 LEU A CA 1
ATOM 1997 C C . LEU A 1 232 ? 7.236 9.149 -23.905 1.00 95.75 232 LEU A C 1
ATOM 1999 O O . LEU A 1 232 ? 7.033 8.878 -22.723 1.00 95.75 232 LEU A O 1
ATOM 2003 N N . SER A 1 233 ? 6.842 10.305 -24.444 1.00 96.38 233 SER A N 1
ATOM 2004 C CA . SER A 1 233 ? 6.125 11.363 -23.720 1.00 96.38 233 SER A CA 1
ATOM 2005 C C . SER A 1 233 ? 4.833 10.884 -23.045 1.00 96.38 233 SER A C 1
ATOM 2007 O O . SER A 1 233 ? 4.426 11.448 -22.029 1.00 96.38 233 SER A O 1
ATOM 2009 N N . PHE A 1 234 ? 4.208 9.789 -23.508 1.00 96.50 234 PHE A N 1
ATOM 2010 C CA . PHE A 1 234 ? 3.055 9.214 -22.800 1.00 96.50 234 PHE A CA 1
ATOM 2011 C C . PHE A 1 234 ? 3.402 8.746 -21.374 1.00 96.50 234 PHE A C 1
ATOM 2013 O O . PHE A 1 234 ? 2.495 8.607 -20.550 1.00 96.50 234 PHE A O 1
ATOM 2020 N N . LEU A 1 235 ? 4.683 8.485 -21.072 1.00 97.06 235 LEU A N 1
ATOM 2021 C CA . LEU A 1 235 ? 5.149 8.108 -19.736 1.00 97.06 235 LEU A CA 1
ATOM 2022 C C . LEU A 1 235 ? 4.975 9.233 -18.716 1.00 97.06 235 LEU A C 1
ATOM 2024 O O . LEU A 1 235 ? 4.855 8.926 -17.534 1.00 97.06 235 LEU A O 1
ATOM 2028 N N . SER A 1 236 ? 4.876 10.497 -19.139 1.00 96.56 236 SER A N 1
ATOM 2029 C CA . SER A 1 236 ? 4.600 11.624 -18.237 1.00 96.56 236 SER A CA 1
ATOM 2030 C C . SER A 1 236 ? 3.275 11.462 -17.490 1.00 96.56 236 SER A C 1
ATOM 2032 O O . SER A 1 236 ? 3.136 11.946 -16.377 1.00 96.56 236 SER A O 1
ATOM 2034 N N . ARG A 1 237 ? 2.334 10.667 -18.024 1.00 96.25 237 ARG A N 1
ATOM 2035 C CA . ARG A 1 237 ? 1.084 10.289 -17.339 1.00 96.25 237 ARG A CA 1
ATOM 2036 C C . ARG A 1 237 ? 1.289 9.409 -16.097 1.00 96.25 237 ARG A C 1
ATOM 2038 O O . ARG A 1 237 ? 0.327 9.154 -15.380 1.00 96.25 237 ARG A O 1
ATOM 2045 N N . LEU A 1 238 ? 2.498 8.887 -15.873 1.00 94.75 238 LEU A N 1
ATOM 2046 C CA . LEU A 1 238 ? 2.876 8.196 -14.634 1.00 94.75 238 LEU A CA 1
ATOM 2047 C C . LEU A 1 238 ? 3.230 9.170 -13.506 1.00 94.75 238 LEU A C 1
ATOM 2049 O O . LEU A 1 238 ? 3.375 8.725 -12.368 1.00 94.75 238 LEU A O 1
ATOM 2053 N N . ILE A 1 239 ? 3.433 10.448 -13.830 1.00 95.06 239 ILE A N 1
ATOM 2054 C CA . ILE A 1 239 ? 3.893 11.476 -12.906 1.00 95.06 239 ILE A CA 1
ATOM 2055 C C . ILE A 1 239 ? 2.715 12.349 -12.477 1.00 95.06 239 ILE A C 1
ATOM 2057 O O . ILE A 1 239 ? 1.867 12.735 -13.274 1.00 95.06 239 ILE A O 1
ATOM 2061 N N . THR A 1 240 ? 2.734 12.698 -11.202 1.00 92.38 240 THR A N 1
ATOM 2062 C CA . THR A 1 240 ? 1.956 13.748 -10.550 1.00 92.38 240 THR A CA 1
ATOM 2063 C C . THR A 1 240 ? 2.913 14.715 -9.848 1.00 92.38 240 THR A C 1
ATOM 2065 O O . THR A 1 240 ? 4.097 14.405 -9.649 1.00 92.38 240 THR A O 1
ATOM 2068 N N . ASP A 1 241 ? 2.408 15.857 -9.387 1.00 90.94 241 ASP A N 1
ATOM 2069 C CA . ASP A 1 241 ? 3.207 16.829 -8.626 1.00 90.94 241 ASP A CA 1
ATOM 2070 C C . ASP A 1 241 ? 3.815 16.211 -7.366 1.00 90.94 241 ASP A C 1
ATOM 2072 O O . ASP A 1 241 ? 4.968 16.473 -7.021 1.00 90.94 241 ASP A O 1
ATOM 2076 N N . THR A 1 242 ? 3.096 15.274 -6.756 1.00 92.06 242 THR A N 1
ATOM 2077 C CA . THR A 1 242 ? 3.534 14.538 -5.575 1.00 92.06 242 THR A CA 1
ATOM 2078 C C . THR A 1 242 ? 4.376 13.302 -5.896 1.00 92.06 242 THR A C 1
ATOM 2080 O O . THR A 1 242 ? 4.845 12.654 -4.971 1.00 92.06 242 THR A O 1
ATOM 2083 N N . SER A 1 243 ? 4.634 12.937 -7.153 1.00 94.75 243 SER A N 1
ATOM 2084 C CA . SER A 1 243 ? 5.408 11.720 -7.457 1.00 94.75 243 SER A CA 1
ATOM 2085 C C . SER A 1 243 ? 6.845 11.760 -6.920 1.00 94.75 243 SER A C 1
ATOM 2087 O O . SER A 1 243 ? 7.491 12.807 -6.843 1.00 94.75 243 SER A O 1
ATOM 2089 N N . HIS A 1 244 ? 7.383 10.589 -6.593 1.00 97.19 244 HIS A N 1
ATOM 2090 C CA . HIS A 1 244 ? 8.731 10.399 -6.078 1.00 97.19 244 HIS A CA 1
ATOM 2091 C C . HIS A 1 244 ? 9.790 10.906 -7.084 1.00 97.19 244 HIS A C 1
ATOM 2093 O O . HIS A 1 244 ? 9.733 10.546 -8.267 1.00 97.19 244 HIS A O 1
ATOM 2099 N N . PRO A 1 245 ? 10.829 11.645 -6.637 1.00 97.19 245 PRO A N 1
ATOM 2100 C CA . PRO A 1 245 ? 11.836 12.243 -7.525 1.00 97.19 245 PRO A CA 1
ATOM 2101 C C . PRO A 1 245 ? 12.506 11.249 -8.480 1.00 97.19 245 PRO A C 1
ATOM 2103 O O . PRO A 1 245 ? 12.745 11.553 -9.643 1.00 97.19 245 PRO A O 1
ATOM 2106 N N . TRP A 1 246 ? 12.763 10.021 -8.019 1.00 96.88 246 TRP A N 1
ATOM 2107 C CA . TRP A 1 246 ? 13.342 8.969 -8.867 1.00 96.88 246 TRP A CA 1
ATOM 2108 C C . TRP A 1 246 ? 12.426 8.519 -10.010 1.00 96.88 246 TRP A C 1
ATOM 2110 O O . TRP A 1 246 ? 12.940 8.130 -11.053 1.00 96.88 246 TRP A O 1
ATOM 2120 N N . LEU A 1 247 ? 11.098 8.532 -9.835 1.00 97.88 247 LEU A N 1
ATOM 2121 C CA . LEU A 1 247 ? 10.181 8.233 -10.936 1.00 97.88 247 LEU A CA 1
ATOM 2122 C C . LEU A 1 247 ? 10.189 9.380 -11.948 1.00 97.88 247 LEU A C 1
ATOM 2124 O O . LEU A 1 247 ? 10.341 9.117 -13.138 1.00 97.88 247 LEU A O 1
ATOM 2128 N N . LYS A 1 248 ? 10.107 10.629 -11.465 1.00 97.62 248 LYS A N 1
ATOM 2129 C CA . LYS A 1 248 ? 10.188 11.834 -12.305 1.00 97.62 248 LYS A CA 1
ATOM 2130 C C . LYS A 1 248 ? 11.461 11.835 -13.150 1.00 97.62 248 LYS A C 1
ATOM 2132 O O . LYS A 1 248 ? 11.392 11.898 -14.372 1.00 97.62 248 LYS A O 1
ATOM 2137 N N . SER A 1 249 ? 12.610 11.650 -12.500 1.00 96.81 249 SER A N 1
ATOM 2138 C CA . SER A 1 249 ? 13.913 11.559 -13.161 1.00 96.81 249 SER A CA 1
ATOM 2139 C C . SER A 1 249 ? 13.974 10.400 -14.160 1.00 96.81 249 SER A C 1
ATOM 2141 O O . SER A 1 249 ? 14.388 10.610 -15.292 1.00 96.81 249 SER A O 1
ATOM 2143 N N . ALA A 1 250 ? 13.509 9.198 -13.797 1.00 97.06 250 ALA A N 1
ATOM 2144 C CA . ALA A 1 250 ? 13.529 8.050 -14.704 1.00 97.06 250 ALA A CA 1
ATOM 2145 C C . ALA A 1 250 ? 12.700 8.281 -15.977 1.00 97.06 250 ALA A C 1
ATOM 2147 O O . ALA A 1 250 ? 13.142 7.920 -17.065 1.00 97.06 250 ALA A O 1
ATOM 2148 N N . VAL A 1 251 ? 11.506 8.861 -15.844 1.00 97.69 251 VAL A N 1
ATOM 2149 C CA . VAL A 1 251 ? 10.640 9.188 -16.984 1.00 97.69 251 VAL A CA 1
ATOM 2150 C C . VAL A 1 251 ? 11.275 10.275 -17.846 1.00 97.69 251 VAL A C 1
ATOM 2152 O O . VAL A 1 251 ? 11.382 10.072 -19.052 1.00 97.69 251 VAL A O 1
ATOM 2155 N N . GLN A 1 252 ? 11.761 11.363 -17.240 1.00 97.19 252 GLN A N 1
ATOM 2156 C CA . GLN A 1 252 ? 12.406 12.452 -17.975 1.00 97.19 252 GLN A CA 1
ATOM 2157 C C . GLN A 1 252 ?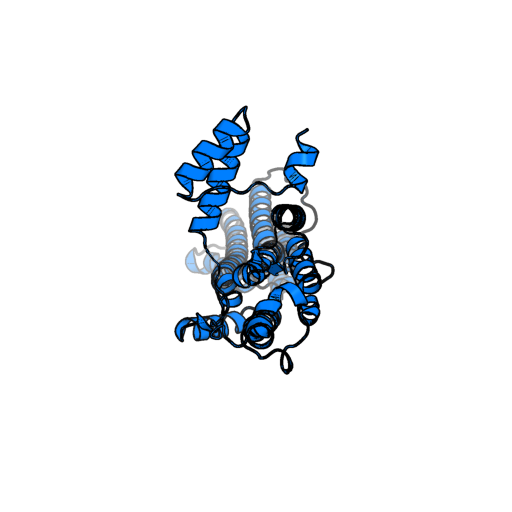 13.621 11.946 -18.757 1.00 97.19 252 GLN A C 1
ATOM 2159 O O . GLN A 1 252 ? 13.687 12.102 -19.968 1.00 97.19 252 GLN A O 1
ATOM 2164 N N . THR A 1 253 ? 14.517 11.202 -18.102 1.00 95.94 253 THR A N 1
ATOM 2165 C CA . THR A 1 253 ? 15.697 10.619 -18.753 1.00 95.94 253 THR A CA 1
ATOM 2166 C C . THR A 1 253 ? 15.331 9.700 -19.920 1.00 95.94 253 THR A C 1
ATOM 2168 O O . THR A 1 253 ? 16.048 9.673 -20.918 1.00 95.94 253 THR A O 1
ATOM 2171 N N . LEU A 1 254 ? 14.241 8.931 -19.821 1.00 96.56 254 LEU A N 1
ATOM 2172 C CA . LEU A 1 254 ? 13.785 8.079 -20.922 1.00 96.56 254 LEU A CA 1
ATOM 2173 C C . LEU A 1 254 ? 13.254 8.887 -22.105 1.00 96.56 254 LEU A C 1
ATOM 2175 O O . LEU A 1 254 ? 13.519 8.498 -23.238 1.00 96.56 254 LEU A O 1
ATOM 2179 N N . ILE A 1 255 ? 12.529 9.974 -21.841 1.00 96.44 255 ILE A N 1
ATOM 2180 C CA . ILE A 1 255 ? 12.026 10.888 -22.871 1.00 96.44 255 ILE A CA 1
ATOM 2181 C C . ILE A 1 255 ? 13.205 11.583 -23.565 1.00 96.44 255 ILE A C 1
ATOM 2183 O O . ILE A 1 255 ? 13.321 11.500 -24.784 1.00 96.44 255 ILE A O 1
ATOM 2187 N N . ASP A 1 256 ? 14.141 12.146 -22.798 1.00 95.19 256 ASP A N 1
ATOM 2188 C CA . ASP A 1 256 ? 15.314 12.860 -23.328 1.00 95.19 256 ASP A CA 1
ATOM 2189 C C . ASP A 1 256 ? 16.224 11.956 -24.175 1.00 95.19 256 ASP A C 1
ATOM 2191 O O . ASP A 1 256 ? 16.896 12.406 -25.098 1.00 95.19 256 ASP A O 1
ATOM 2195 N N . ASN A 1 257 ? 16.259 10.657 -23.862 1.00 92.75 257 ASN A N 1
ATOM 2196 C CA . ASN A 1 257 ? 17.098 9.671 -24.546 1.00 92.75 257 ASN A CA 1
ATOM 2197 C C . ASN A 1 257 ? 16.300 8.755 -25.483 1.00 92.75 257 ASN A C 1
ATOM 2199 O O . ASN A 1 257 ? 16.800 7.687 -25.848 1.00 92.75 257 ASN A O 1
ATOM 2203 N N . GLU A 1 258 ? 15.071 9.123 -25.857 1.00 92.06 258 GLU A N 1
ATOM 2204 C CA . GLU A 1 258 ? 14.168 8.250 -26.609 1.00 92.06 258 GLU A CA 1
ATOM 2205 C C . GLU A 1 258 ? 14.825 7.693 -27.878 1.00 92.06 258 GLU A C 1
ATOM 2207 O O . GLU A 1 258 ? 14.837 6.478 -28.100 1.00 92.06 258 GLU A O 1
ATOM 2212 N N . GLU A 1 259 ? 15.420 8.561 -28.693 1.00 89.00 259 GLU A N 1
ATOM 2213 C CA . GLU A 1 259 ? 16.056 8.154 -29.944 1.00 89.00 259 GLU A CA 1
ATOM 2214 C C . GLU A 1 259 ? 17.182 7.139 -29.692 1.00 89.00 259 GLU A C 1
ATOM 2216 O O . GLU A 1 259 ? 17.228 6.069 -30.304 1.00 89.00 259 GLU A O 1
ATOM 2221 N N . SER A 1 260 ? 18.038 7.421 -28.708 1.00 87.00 260 SER A N 1
ATOM 2222 C CA . SER A 1 260 ? 19.143 6.550 -28.306 1.00 87.00 260 SER A CA 1
ATOM 2223 C C . SER A 1 260 ? 18.659 5.202 -27.759 1.00 87.00 260 SER A C 1
ATOM 2225 O O . SER A 1 260 ? 19.348 4.195 -27.929 1.00 87.00 260 SER A O 1
ATOM 2227 N N . VAL A 1 261 ? 17.485 5.148 -27.122 1.00 88.00 261 VAL A N 1
ATOM 2228 C CA . VAL A 1 261 ? 16.865 3.913 -26.608 1.00 88.00 261 VAL A CA 1
ATOM 2229 C C . VAL A 1 261 ? 16.362 3.011 -27.734 1.00 88.00 261 VAL A C 1
ATOM 2231 O O . VAL A 1 261 ? 16.536 1.792 -27.654 1.00 88.00 261 VAL A O 1
ATOM 2234 N N . PHE A 1 262 ? 15.760 3.577 -28.781 1.00 86.56 262 PHE A N 1
ATOM 2235 C CA . PHE A 1 262 ? 15.161 2.807 -29.881 1.00 86.56 262 PHE A CA 1
ATOM 2236 C C . PHE A 1 262 ? 16.054 2.653 -31.109 1.00 86.56 262 PHE A C 1
ATOM 2238 O O . PHE A 1 262 ? 15.696 1.929 -32.036 1.00 86.56 262 PHE A O 1
ATOM 2245 N N . ARG A 1 263 ? 17.255 3.237 -31.093 1.00 81.25 263 ARG A N 1
ATOM 2246 C CA . ARG A 1 263 ? 18.215 3.186 -32.203 1.00 81.25 263 ARG A CA 1
ATOM 2247 C C . ARG A 1 263 ? 18.496 1.771 -32.727 1.00 81.25 263 ARG A C 1
ATOM 2249 O O . ARG A 1 263 ? 18.683 1.603 -33.926 1.00 81.25 263 ARG A O 1
ATOM 2256 N N . PHE A 1 264 ? 18.417 0.744 -31.871 1.00 75.62 264 PHE A N 1
ATOM 2257 C CA . PHE A 1 264 ? 18.576 -0.667 -32.264 1.00 75.62 264 PHE A CA 1
ATOM 2258 C C . PHE A 1 264 ? 17.589 -1.135 -33.341 1.00 75.62 264 PHE A C 1
ATOM 2260 O O . PHE A 1 264 ? 17.885 -2.086 -34.057 1.00 75.62 264 PHE A O 1
ATOM 2267 N N . GLN A 1 265 ? 16.418 -0.501 -33.439 1.00 73.50 265 GLN A N 1
ATOM 2268 C CA . GLN A 1 265 ? 15.376 -0.859 -34.401 1.00 73.50 265 GLN A CA 1
ATOM 2269 C C . GLN A 1 265 ? 15.695 -0.361 -35.814 1.00 73.50 265 GLN A C 1
ATOM 2271 O O . GLN A 1 265 ? 15.236 -0.972 -36.768 1.00 73.50 265 GLN A O 1
ATOM 2276 N N . ARG A 1 266 ? 16.520 0.689 -35.941 1.00 72.06 266 ARG A N 1
ATOM 2277 C CA . ARG A 1 266 ? 16.990 1.250 -37.221 1.00 72.06 266 ARG A CA 1
ATOM 2278 C C . ARG A 1 266 ? 18.341 0.683 -37.673 1.00 72.06 266 ARG A C 1
ATOM 2280 O O . ARG A 1 266 ? 18.800 0.951 -38.775 1.00 72.06 266 ARG A O 1
ATOM 2287 N N . VAL A 1 267 ? 18.998 -0.125 -36.834 1.00 66.44 267 VAL A N 1
ATOM 2288 C CA . VAL A 1 267 ? 20.275 -0.779 -37.180 1.00 66.44 267 VAL A CA 1
ATOM 2289 C C . VAL A 1 267 ? 20.172 -1.652 -38.440 1.00 66.44 267 VAL A C 1
ATOM 2291 O O . VAL A 1 267 ? 21.096 -1.580 -39.244 1.00 66.44 267 VAL A O 1
ATOM 2294 N N . PRO A 1 268 ? 19.098 -2.437 -38.671 1.00 62.81 268 PRO A N 1
ATOM 2295 C CA . PRO A 1 268 ? 18.966 -3.220 -39.902 1.00 62.81 268 PRO A CA 1
ATOM 2296 C C . PRO A 1 268 ? 18.856 -2.362 -41.172 1.00 62.81 268 PRO A C 1
ATOM 2298 O O . PRO A 1 268 ? 19.333 -2.784 -42.218 1.00 62.81 268 PRO A O 1
ATOM 2301 N N . GLU A 1 269 ? 18.271 -1.162 -41.082 1.00 65.94 269 GLU A N 1
ATOM 2302 C CA . GLU A 1 269 ? 18.165 -0.214 -42.205 1.00 65.94 269 GLU A CA 1
ATOM 2303 C C . GLU A 1 269 ? 19.535 0.384 -42.548 1.00 65.94 269 GLU A C 1
ATOM 2305 O O . GLU A 1 269 ? 19.914 0.464 -43.712 1.00 65.94 269 GLU A O 1
ATOM 2310 N N . LEU A 1 270 ? 20.310 0.748 -41.522 1.00 63.75 270 LEU A N 1
ATOM 2311 C CA . LEU A 1 270 ? 21.655 1.312 -41.677 1.00 63.75 270 LEU A CA 1
ATOM 2312 C C . LEU A 1 270 ? 22.706 0.256 -42.056 1.00 63.75 270 LEU A C 1
ATOM 2314 O O . LEU A 1 270 ? 23.737 0.587 -42.636 1.00 63.75 270 LEU A O 1
ATOM 2318 N N . PHE A 1 271 ? 22.460 -1.014 -41.725 1.00 67.00 271 PHE A N 1
ATOM 2319 C CA . PHE A 1 271 ? 23.384 -2.121 -41.965 1.00 67.00 271 PHE A CA 1
ATOM 2320 C C . PHE A 1 271 ? 22.633 -3.387 -42.427 1.00 67.00 271 PHE A C 1
ATOM 2322 O O . PHE A 1 271 ? 22.482 -4.332 -41.645 1.00 67.00 271 PHE A O 1
ATOM 2329 N N . PRO A 1 272 ? 22.232 -3.471 -43.712 1.00 62.97 272 PRO A N 1
ATOM 2330 C CA . PRO A 1 272 ? 21.371 -4.544 -44.240 1.00 62.97 272 PRO A CA 1
ATOM 2331 C C . PRO A 1 272 ? 21.958 -5.957 -44.116 1.00 62.97 272 PRO A C 1
ATOM 2333 O O . PRO A 1 272 ? 21.235 -6.949 -44.089 1.00 62.97 272 PRO A O 1
ATOM 2336 N N . LYS A 1 273 ? 23.291 -6.061 -44.024 1.00 67.19 273 LYS A N 1
ATOM 2337 C CA . LYS A 1 273 ? 24.016 -7.331 -43.854 1.00 67.19 273 LYS A CA 1
ATOM 2338 C C . LYS A 1 273 ? 23.932 -7.887 -42.423 1.00 67.19 273 LYS A C 1
ATOM 2340 O O . LYS A 1 273 ? 24.277 -9.046 -42.198 1.00 67.19 273 LYS A O 1
ATOM 2345 N N . ILE A 1 274 ? 23.499 -7.086 -41.445 1.00 59.72 274 ILE A N 1
ATOM 2346 C CA . ILE A 1 274 ? 23.364 -7.506 -40.046 1.00 59.72 274 ILE A CA 1
ATOM 2347 C C . ILE A 1 274 ? 21.988 -8.151 -39.862 1.00 59.72 274 ILE A C 1
ATOM 2349 O O . ILE A 1 274 ? 20.960 -7.485 -39.971 1.00 59.72 274 ILE A O 1
ATOM 2353 N N . LYS A 1 275 ? 21.955 -9.453 -39.538 1.00 54.59 275 LYS A N 1
ATOM 2354 C CA . LYS A 1 275 ? 20.693 -10.142 -39.223 1.00 54.59 275 LYS A CA 1
ATOM 2355 C C . LYS A 1 275 ? 19.967 -9.409 -38.084 1.00 54.59 275 LYS A C 1
ATOM 2357 O O . LYS A 1 275 ? 20.604 -9.112 -37.067 1.00 54.59 275 LYS A O 1
ATOM 2362 N N . PRO A 1 276 ? 18.649 -9.160 -38.200 1.00 48.91 276 PRO A N 1
ATOM 2363 C CA . PRO A 1 276 ? 17.881 -8.472 -37.170 1.00 48.91 276 PRO A CA 1
ATOM 2364 C C . PRO A 1 276 ? 17.923 -9.287 -35.875 1.00 48.91 276 PRO A C 1
ATOM 2366 O O . PRO A 1 276 ? 17.291 -10.335 -35.743 1.00 48.91 276 PRO A O 1
ATOM 2369 N N . SER A 1 277 ? 18.707 -8.824 -34.903 1.00 48.97 277 SER A N 1
ATOM 2370 C CA . SER A 1 277 ? 18.749 -9.447 -33.586 1.00 48.97 277 SER A CA 1
ATOM 2371 C C . SER A 1 277 ? 17.527 -8.971 -32.797 1.00 48.97 277 SER A C 1
ATOM 2373 O O . SER A 1 277 ? 17.226 -7.776 -32.737 1.00 48.97 277 SER A O 1
ATOM 2375 N N . LYS A 1 278 ? 16.769 -9.915 -32.223 1.00 46.56 278 LYS A N 1
ATOM 2376 C CA . LYS A 1 278 ? 15.603 -9.624 -31.374 1.00 46.56 278 LYS A CA 1
ATOM 2377 C C . LYS A 1 278 ? 16.070 -8.865 -30.138 1.00 46.56 278 LYS A C 1
ATOM 2379 O O . LYS A 1 278 ? 16.365 -9.502 -29.134 1.00 46.56 278 LYS A O 1
ATOM 2384 N N . SER A 1 279 ? 16.099 -7.533 -30.210 1.00 46.72 279 SER A N 1
ATOM 2385 C CA . SER A 1 279 ? 16.684 -6.625 -29.216 1.00 46.72 279 SER A CA 1
ATOM 2386 C C . SER A 1 279 ? 18.141 -6.983 -28.917 1.00 46.72 279 SER A C 1
ATOM 2388 O O . SER A 1 279 ? 18.425 -8.059 -28.402 1.00 46.72 279 SER A O 1
ATOM 2390 N N . ILE A 1 280 ? 19.092 -6.091 -29.196 1.00 45.47 280 ILE A N 1
ATOM 2391 C CA . ILE A 1 280 ? 20.480 -6.348 -28.804 1.00 45.47 280 ILE A CA 1
ATOM 2392 C C . ILE A 1 280 ? 20.528 -6.362 -27.268 1.00 45.47 280 ILE A C 1
ATOM 2394 O O . ILE A 1 280 ? 20.639 -5.330 -26.605 1.00 45.47 280 ILE A O 1
ATOM 2398 N N . LYS A 1 281 ? 20.376 -7.554 -26.690 1.00 43.66 281 LYS A N 1
ATOM 2399 C CA . LYS A 1 281 ? 20.451 -7.837 -25.265 1.00 43.66 281 LYS A CA 1
ATOM 2400 C C . LYS A 1 281 ? 21.931 -7.818 -24.904 1.00 43.66 281 LYS A C 1
ATOM 2402 O O . LYS A 1 281 ? 22.506 -8.843 -24.565 1.00 43.66 281 LYS A O 1
ATOM 2407 N N . VAL A 1 282 ? 22.571 -6.651 -24.989 1.00 43.03 282 VAL A N 1
ATOM 2408 C CA . VAL A 1 282 ? 23.913 -6.469 -24.428 1.00 43.03 282 VAL A CA 1
ATOM 2409 C C . VAL A 1 282 ? 23.746 -6.270 -22.929 1.00 43.03 282 VAL A C 1
ATOM 2411 O O . VAL A 1 282 ? 23.913 -5.179 -22.391 1.00 43.03 282 VAL A O 1
ATOM 2414 N N . VAL A 1 283 ? 23.377 -7.340 -22.231 1.00 43.12 283 VAL A N 1
ATOM 2415 C CA . VAL A 1 283 ? 23.867 -7.503 -20.869 1.00 43.12 283 VAL A CA 1
ATOM 2416 C C . VAL A 1 283 ? 25.121 -8.343 -21.013 1.00 43.12 283 VAL A C 1
ATOM 2418 O O . VAL A 1 283 ? 25.123 -9.537 -20.743 1.00 43.12 283 VAL A O 1
ATOM 2421 N N . ASN A 1 284 ? 26.206 -7.731 -21.485 1.00 46.09 284 ASN A N 1
ATOM 2422 C CA . ASN A 1 284 ? 27.504 -8.361 -21.321 1.00 46.09 284 ASN A CA 1
ATOM 2423 C C . ASN A 1 284 ? 27.956 -8.056 -19.887 1.00 46.09 284 ASN A C 1
ATOM 2425 O O . ASN A 1 284 ? 28.839 -7.241 -19.645 1.00 46.09 284 ASN A O 1
ATOM 2429 N N . GLU A 1 285 ? 27.240 -8.624 -18.911 1.00 46.03 285 GLU A N 1
ATOM 2430 C CA . GLU A 1 285 ? 27.504 -8.430 -17.482 1.00 46.03 285 GLU A CA 1
ATOM 2431 C C . GLU A 1 285 ? 28.926 -8.874 -17.139 1.00 46.03 285 GLU A C 1
ATOM 2433 O O . GLU A 1 285 ? 29.584 -8.258 -16.304 1.00 46.03 285 GLU A O 1
ATOM 2438 N N . SER A 1 286 ? 29.425 -9.880 -17.861 1.00 44.38 286 SER A N 1
ATOM 2439 C CA . SER A 1 286 ? 30.830 -10.270 -17.939 1.00 44.38 286 SER A CA 1
ATOM 2440 C C . SER A 1 286 ? 31.727 -9.111 -18.374 1.00 44.38 286 SER A C 1
ATOM 2442 O O . SER A 1 286 ? 32.628 -8.769 -17.616 1.00 44.38 286 SER A O 1
ATOM 2444 N N . CYS A 1 287 ? 31.466 -8.436 -19.500 1.00 45.00 287 CYS A N 1
ATOM 2445 C CA . CYS A 1 287 ? 32.234 -7.250 -19.902 1.00 45.00 287 CYS A CA 1
ATOM 2446 C C . CYS A 1 287 ? 32.089 -6.086 -18.920 1.00 45.00 287 CYS A C 1
ATOM 2448 O O . CYS A 1 287 ? 33.088 -5.455 -18.622 1.00 45.00 287 CYS A O 1
ATOM 2450 N N . ASN A 1 288 ? 30.915 -5.817 -18.345 1.00 45.75 288 ASN A N 1
ATOM 2451 C CA . ASN A 1 288 ? 30.762 -4.752 -17.345 1.00 45.75 288 ASN A CA 1
ATOM 2452 C C . ASN A 1 288 ? 31.496 -5.069 -16.030 1.00 45.75 288 ASN A C 1
ATOM 2454 O O . ASN A 1 288 ? 32.085 -4.175 -15.421 1.00 45.75 288 ASN A O 1
ATOM 2458 N N . LYS A 1 289 ? 31.504 -6.334 -15.587 1.00 56.47 289 LYS A N 1
ATOM 2459 C CA . LYS A 1 289 ? 32.343 -6.800 -14.469 1.00 56.47 289 LYS A CA 1
ATOM 2460 C C . LYS A 1 289 ? 33.821 -6.669 -14.814 1.00 56.47 289 LYS A C 1
ATOM 2462 O O . LYS A 1 289 ? 34.593 -6.216 -13.972 1.00 56.47 289 LYS A O 1
ATOM 2467 N N . LEU A 1 290 ? 34.198 -7.008 -16.046 1.00 53.91 290 LEU A N 1
ATOM 2468 C CA . LEU A 1 290 ? 35.562 -6.887 -16.538 1.00 53.91 290 LEU A CA 1
ATOM 2469 C C . LEU A 1 290 ? 35.998 -5.417 -16.592 1.00 53.91 290 LEU A C 1
ATOM 2471 O O . LEU A 1 290 ? 37.007 -5.083 -15.997 1.00 53.91 290 LEU A O 1
ATOM 2475 N N . VAL A 1 291 ? 35.192 -4.512 -17.151 1.00 49.56 291 VAL A N 1
ATOM 2476 C CA . VAL A 1 291 ? 35.420 -3.056 -17.183 1.00 49.56 291 VAL A CA 1
ATOM 2477 C C . VAL A 1 291 ? 35.514 -2.475 -15.772 1.00 49.56 291 VAL A C 1
ATOM 2479 O O . VAL A 1 291 ? 36.416 -1.693 -15.492 1.00 49.56 291 VAL A O 1
ATOM 2482 N N . LYS A 1 292 ? 34.654 -2.892 -14.832 1.00 53.25 292 LYS A N 1
ATOM 2483 C CA . LYS A 1 292 ? 34.772 -2.484 -13.418 1.00 53.25 292 LYS A CA 1
ATOM 2484 C C . LYS A 1 292 ? 36.059 -3.001 -12.767 1.00 53.25 292 LYS A C 1
ATOM 2486 O O . LYS A 1 292 ? 36.677 -2.274 -11.991 1.00 53.25 292 LYS A O 1
ATOM 2491 N N . LYS A 1 293 ? 36.474 -4.235 -13.073 1.00 57.81 293 LYS A N 1
ATOM 2492 C CA . LYS A 1 293 ? 37.732 -4.834 -12.596 1.00 57.81 293 LYS A CA 1
ATOM 2493 C C . LYS A 1 293 ? 38.950 -4.124 -13.197 1.00 57.81 293 LYS A C 1
ATOM 2495 O O . LYS A 1 293 ? 39.905 -3.850 -12.475 1.00 57.81 293 LYS A O 1
ATOM 2500 N N . LEU A 1 294 ? 38.886 -3.767 -14.478 1.00 53.22 294 LEU A N 1
ATOM 2501 C CA . LEU A 1 294 ? 39.889 -2.984 -15.197 1.00 53.22 294 LEU A CA 1
ATOM 2502 C C . LEU A 1 294 ? 40.005 -1.570 -14.627 1.00 53.22 294 LEU A C 1
ATOM 2504 O O . LEU A 1 294 ? 41.109 -1.162 -14.299 1.00 53.22 294 LEU A O 1
ATOM 2508 N N . TYR A 1 295 ? 38.888 -0.878 -14.389 1.00 51.97 295 TYR A N 1
ATOM 2509 C CA . TYR A 1 295 ? 38.869 0.440 -13.747 1.00 51.97 295 TYR A CA 1
ATOM 2510 C C . TYR A 1 295 ? 39.516 0.408 -12.353 1.00 51.97 295 TYR A C 1
ATOM 2512 O O . TYR A 1 295 ? 40.371 1.229 -12.043 1.00 51.97 295 TYR A O 1
ATOM 2520 N N . ARG A 1 296 ? 39.186 -0.595 -11.525 1.00 55.94 296 ARG A N 1
ATOM 2521 C CA . ARG A 1 296 ? 39.834 -0.788 -10.213 1.00 55.94 296 ARG A CA 1
ATOM 2522 C C . ARG A 1 296 ? 41.333 -1.074 -10.329 1.00 55.94 296 ARG A C 1
ATOM 2524 O O . ARG A 1 296 ? 42.103 -0.613 -9.499 1.00 55.94 296 ARG A O 1
ATOM 2531 N N . THR A 1 297 ? 41.739 -1.817 -11.358 1.00 56.53 297 THR A N 1
ATOM 2532 C CA . THR A 1 297 ? 43.151 -2.121 -11.634 1.00 56.53 297 THR A CA 1
ATOM 2533 C C . THR A 1 297 ? 43.894 -0.877 -12.133 1.00 56.53 297 THR A C 1
ATOM 2535 O O . THR A 1 297 ? 45.038 -0.669 -11.754 1.00 56.53 297 THR A O 1
ATOM 2538 N N . GLN A 1 298 ? 43.243 -0.023 -12.927 1.00 50.75 298 GLN A N 1
ATOM 2539 C CA . GLN A 1 298 ? 43.784 1.238 -13.435 1.00 50.75 298 GLN A CA 1
ATOM 2540 C C . GLN A 1 298 ? 43.979 2.270 -12.314 1.00 50.75 298 GLN A C 1
ATOM 2542 O O . GLN A 1 298 ? 45.043 2.871 -12.231 1.00 50.75 298 GLN A O 1
ATOM 2547 N N . CYS A 1 299 ? 43.003 2.424 -11.411 1.00 51.62 299 CYS A N 1
ATOM 2548 C CA . CYS A 1 299 ? 43.094 3.347 -10.271 1.00 51.62 299 CYS A CA 1
ATOM 2549 C C . CYS A 1 299 ? 44.077 2.898 -9.170 1.00 51.62 299 CYS A C 1
ATOM 2551 O O . CYS A 1 299 ? 44.381 3.682 -8.280 1.00 51.62 299 CYS A O 1
ATOM 2553 N N . GLY A 1 300 ? 44.560 1.651 -9.205 1.00 51.06 300 GLY A N 1
ATOM 2554 C CA . GLY A 1 300 ? 45.531 1.110 -8.244 1.00 51.06 300 GLY A CA 1
ATOM 2555 C C . GLY A 1 300 ? 46.989 1.142 -8.719 1.00 51.06 300 GLY A C 1
ATOM 2556 O O . GLY A 1 300 ? 47.835 0.504 -8.099 1.00 51.06 300 GLY A O 1
ATOM 2557 N N . MET A 1 301 ? 47.295 1.805 -9.840 1.00 54.56 301 MET A N 1
ATOM 2558 C CA . MET A 1 301 ? 48.586 1.697 -10.534 1.00 54.56 301 MET A CA 1
ATOM 2559 C C . MET A 1 301 ? 49.234 3.060 -10.774 1.00 54.56 301 MET A C 1
ATOM 2561 O O . MET A 1 301 ? 48.559 4.018 -11.128 1.00 54.56 301 MET A O 1
ATOM 2565 N N . ARG A 1 302 ? 50.566 3.122 -10.642 1.00 48.91 302 ARG A N 1
ATOM 2566 C CA . ARG A 1 302 ? 51.344 4.373 -10.721 1.00 48.91 302 ARG A CA 1
ATOM 2567 C C . ARG A 1 302 ? 51.859 4.750 -12.121 1.00 48.91 302 ARG A C 1
ATOM 2569 O O . ARG A 1 302 ? 52.250 5.893 -12.304 1.00 48.91 302 ARG A O 1
ATOM 2576 N N . THR A 1 303 ? 51.891 3.841 -13.108 1.00 59.34 303 THR A N 1
ATOM 2577 C CA . THR A 1 303 ? 52.478 4.129 -14.441 1.00 59.34 303 THR A CA 1
ATOM 2578 C C . THR A 1 303 ? 51.691 3.538 -15.619 1.00 59.34 303 THR A C 1
ATOM 2580 O O . THR A 1 303 ? 51.157 2.428 -15.556 1.00 59.34 303 THR A O 1
ATOM 2583 N N . ILE A 1 304 ? 51.678 4.262 -16.746 1.00 60.56 304 ILE A N 1
ATOM 2584 C CA . ILE A 1 304 ? 50.952 3.917 -17.988 1.00 60.56 304 ILE A CA 1
ATOM 2585 C C . ILE A 1 304 ? 51.419 2.578 -18.581 1.00 60.56 304 ILE A C 1
ATOM 2587 O O . ILE A 1 304 ? 50.610 1.803 -19.092 1.00 60.56 304 ILE A O 1
ATOM 2591 N N . LYS A 1 305 ? 52.719 2.268 -18.474 1.00 59.69 305 LYS A N 1
ATOM 2592 C CA . LYS A 1 305 ? 53.315 1.013 -18.967 1.00 59.69 305 LYS A CA 1
ATOM 2593 C C . LYS A 1 305 ? 52.772 -0.212 -18.215 1.00 59.69 305 LYS A C 1
ATOM 2595 O O . LYS A 1 305 ? 52.424 -1.211 -18.842 1.00 59.69 305 LYS A O 1
ATOM 2600 N N . ASN A 1 306 ? 52.606 -0.102 -16.894 1.00 58.97 306 ASN A N 1
ATOM 2601 C CA . ASN A 1 306 ? 52.049 -1.166 -16.050 1.00 58.97 306 ASN A CA 1
ATOM 2602 C C . ASN A 1 306 ? 50.546 -1.360 -16.279 1.00 58.97 306 ASN A C 1
ATOM 2604 O O . ASN A 1 306 ? 50.062 -2.495 -16.296 1.00 58.97 306 ASN A O 1
ATOM 2608 N N . ILE A 1 307 ? 49.824 -0.263 -16.521 1.00 59.97 307 ILE A N 1
ATOM 2609 C CA . ILE A 1 307 ? 48.408 -0.286 -16.899 1.00 59.97 307 ILE A CA 1
ATOM 2610 C C . ILE A 1 307 ? 48.239 -1.000 -18.250 1.00 59.97 307 ILE A C 1
ATOM 2612 O O . ILE A 1 307 ? 47.477 -1.960 -18.336 1.00 59.97 307 ILE A O 1
ATOM 2616 N N . ARG A 1 308 ? 49.001 -0.615 -19.286 1.00 61.78 308 ARG A N 1
ATOM 2617 C CA . ARG A 1 308 ? 48.950 -1.253 -20.616 1.00 61.78 308 ARG A CA 1
ATOM 2618 C C . ARG A 1 308 ? 49.216 -2.757 -20.558 1.00 61.78 308 ARG A C 1
ATOM 2620 O O . ARG A 1 308 ? 48.412 -3.531 -21.064 1.00 61.78 308 ARG A O 1
ATOM 2627 N N . MET A 1 309 ? 50.304 -3.172 -19.910 1.00 59.56 309 MET A N 1
ATOM 2628 C CA . MET A 1 309 ? 50.709 -4.580 -19.835 1.00 59.56 309 MET A CA 1
ATOM 2629 C C . MET A 1 309 ? 49.639 -5.457 -19.166 1.00 59.56 309 MET A C 1
ATOM 2631 O O . MET A 1 309 ? 49.240 -6.485 -19.707 1.00 59.56 309 MET A O 1
ATOM 2635 N N . ARG A 1 310 ? 49.120 -5.043 -18.000 1.00 57.25 310 ARG A N 1
ATOM 2636 C CA . ARG A 1 310 ? 48.142 -5.853 -17.255 1.00 57.25 310 ARG A CA 1
ATOM 2637 C C . ARG A 1 310 ? 46.768 -5.867 -17.902 1.00 57.25 310 ARG A C 1
ATOM 2639 O O . ARG A 1 310 ? 46.136 -6.920 -17.910 1.00 57.25 310 ARG A O 1
ATOM 2646 N N . ILE A 1 311 ? 46.303 -4.741 -18.444 1.00 61.19 311 ILE A N 1
ATOM 2647 C CA . ILE A 1 311 ? 45.023 -4.711 -19.157 1.00 61.19 311 ILE A CA 1
ATOM 2648 C C . ILE A 1 311 ? 45.133 -5.552 -20.449 1.00 61.19 311 ILE A C 1
ATOM 2650 O O . ILE A 1 311 ? 44.201 -6.293 -20.752 1.00 61.19 311 ILE A O 1
ATOM 2654 N N . SER A 1 312 ? 46.279 -5.527 -21.148 1.00 61.72 312 SER A N 1
ATOM 2655 C CA . SER A 1 312 ? 46.513 -6.305 -22.378 1.00 61.72 312 SER A CA 1
ATOM 2656 C C . SER A 1 312 ? 46.518 -7.802 -22.079 1.00 61.72 312 SER A C 1
ATOM 2658 O O . SER A 1 312 ? 45.888 -8.582 -22.789 1.00 61.72 312 SER A O 1
ATOM 2660 N N . ASN A 1 313 ? 47.151 -8.201 -20.972 1.00 61.28 313 ASN A N 1
ATOM 2661 C CA . ASN A 1 313 ? 47.163 -9.588 -20.507 1.00 61.28 313 ASN A CA 1
ATOM 2662 C C . ASN A 1 313 ? 45.780 -10.056 -20.024 1.00 61.28 313 ASN A C 1
ATOM 2664 O O . ASN A 1 313 ? 45.390 -11.192 -20.282 1.00 61.28 313 ASN A O 1
ATOM 2668 N N . LEU A 1 314 ? 45.012 -9.189 -19.352 1.00 59.72 314 LEU A N 1
ATOM 2669 C CA . LEU A 1 314 ? 43.653 -9.500 -18.888 1.00 59.72 314 LEU A CA 1
ATOM 2670 C C . LEU A 1 314 ? 42.647 -9.637 -20.036 1.00 59.72 314 LEU A C 1
ATOM 2672 O O . LEU A 1 314 ? 41.739 -10.461 -19.945 1.00 59.72 314 LEU A O 1
ATOM 2676 N N . LEU A 1 315 ? 42.787 -8.825 -21.085 1.00 57.53 315 LEU A N 1
ATOM 2677 C CA . LEU A 1 315 ? 41.910 -8.843 -22.258 1.00 57.53 315 LEU A CA 1
ATOM 2678 C C . LEU A 1 315 ? 42.377 -9.809 -23.353 1.00 57.53 315 LEU A C 1
ATOM 2680 O O . LEU A 1 315 ? 41.613 -10.069 -24.279 1.00 57.53 315 LEU A O 1
ATOM 2684 N N . LYS A 1 316 ? 43.610 -10.329 -23.257 1.00 63.97 316 LYS A N 1
ATOM 2685 C CA . LYS A 1 316 ? 44.298 -11.073 -24.327 1.00 63.97 316 LYS A CA 1
ATOM 2686 C C . LYS A 1 316 ? 44.240 -10.348 -25.682 1.00 63.97 316 LYS A C 1
ATOM 2688 O O . LYS A 1 316 ? 44.134 -10.983 -26.726 1.00 63.97 316 LYS A O 1
ATOM 2693 N N . CYS A 1 317 ? 44.284 -9.017 -25.671 1.00 48.34 317 CYS A N 1
ATOM 2694 C CA . CYS A 1 317 ? 44.270 -8.203 -26.882 1.00 48.34 317 CYS A CA 1
ATOM 2695 C C . CYS A 1 317 ? 45.170 -6.969 -26.716 1.00 48.34 317 CYS A C 1
ATOM 2697 O O . CYS A 1 317 ? 45.287 -6.449 -25.601 1.00 48.34 317 CYS A O 1
ATOM 2699 N N . PRO A 1 318 ? 45.785 -6.471 -27.803 1.00 53.53 318 PRO A N 1
ATOM 2700 C CA . PRO A 1 318 ? 46.549 -5.232 -27.760 1.00 53.53 318 PRO A CA 1
ATOM 2701 C C . PRO A 1 318 ? 45.629 -4.048 -27.431 1.00 53.53 318 PRO A C 1
ATOM 2703 O O . PRO A 1 318 ? 44.514 -3.944 -27.942 1.00 53.53 318 PRO A O 1
ATOM 2706 N N . ILE A 1 319 ? 46.096 -3.148 -26.562 1.00 57.19 319 ILE A N 1
ATOM 2707 C CA . ILE A 1 319 ? 45.353 -1.940 -26.181 1.00 57.19 319 ILE A CA 1
ATOM 2708 C C . ILE A 1 319 ? 45.848 -0.763 -26.997 1.00 57.19 319 ILE A C 1
ATOM 2710 O O . ILE A 1 319 ? 46.982 -0.307 -26.832 1.00 57.19 319 ILE A O 1
ATOM 2714 N N . ILE A 1 320 ? 44.947 -0.214 -27.799 1.00 56.84 320 ILE A N 1
ATOM 2715 C CA . ILE A 1 320 ? 45.146 1.048 -28.497 1.00 56.84 320 ILE A CA 1
ATOM 2716 C C . ILE A 1 320 ? 44.675 2.166 -27.558 1.00 56.84 320 ILE A C 1
ATOM 2718 O O . ILE A 1 320 ? 43.529 2.168 -27.114 1.00 56.84 320 ILE A O 1
ATOM 2722 N N . ILE A 1 321 ? 45.570 3.095 -27.211 1.00 57.09 321 ILE A N 1
ATOM 2723 C CA . ILE A 1 321 ? 45.199 4.329 -26.498 1.00 57.09 321 ILE A CA 1
ATOM 2724 C C . ILE A 1 321 ? 44.921 5.376 -27.570 1.00 57.09 321 ILE A C 1
ATOM 2726 O O . ILE A 1 321 ? 45.766 5.557 -28.446 1.00 57.09 321 ILE A O 1
ATOM 2730 N N . SER A 1 322 ? 43.755 6.027 -27.521 1.00 48.06 322 SER A N 1
ATOM 2731 C CA . SER A 1 322 ? 43.422 7.037 -28.529 1.00 48.06 322 SER A CA 1
ATOM 2732 C C . SER A 1 322 ? 44.420 8.209 -28.485 1.00 48.06 322 SER A C 1
ATOM 2734 O O . SER A 1 322 ? 44.870 8.566 -27.389 1.00 48.06 322 SER A O 1
ATOM 2736 N N . PRO A 1 323 ? 44.746 8.821 -29.638 1.00 55.12 323 PRO A N 1
ATOM 2737 C CA . PRO A 1 323 ? 45.647 9.973 -29.713 1.00 55.12 323 PRO A CA 1
ATOM 2738 C C . PRO A 1 323 ? 45.219 11.126 -28.793 1.00 55.12 323 PRO A C 1
ATOM 2740 O O . PRO A 1 323 ? 46.039 11.637 -28.036 1.00 55.12 323 PRO A O 1
ATOM 2743 N N . ASN A 1 324 ? 43.917 11.422 -28.742 1.00 51.16 324 ASN A N 1
ATOM 2744 C CA . ASN A 1 324 ? 43.337 12.482 -27.906 1.00 51.16 324 ASN A CA 1
ATOM 2745 C C . ASN A 1 324 ? 43.620 12.296 -26.405 1.00 51.16 324 ASN A C 1
ATOM 2747 O O . ASN A 1 324 ? 43.739 13.262 -25.656 1.00 51.16 324 ASN A O 1
ATOM 2751 N N . LEU A 1 325 ? 43.724 11.045 -25.944 1.00 53.38 325 LEU A N 1
ATOM 2752 C CA . LEU A 1 325 ? 44.023 10.745 -24.543 1.00 53.38 325 LEU A CA 1
ATOM 2753 C C . LEU A 1 325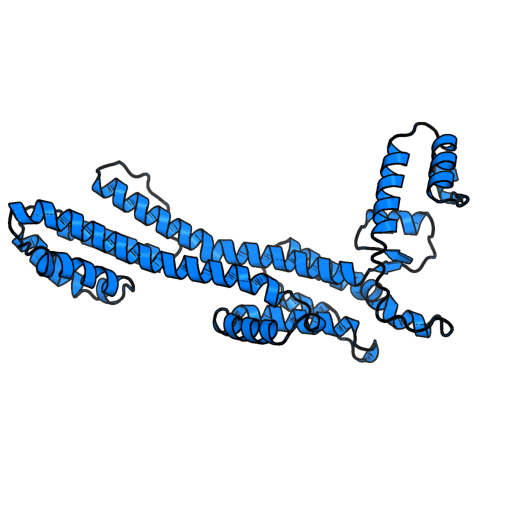 ? 45.520 10.881 -24.234 1.00 53.38 325 LEU A C 1
ATOM 2755 O O . LEU A 1 325 ? 45.881 11.136 -23.091 1.00 53.38 325 LEU A O 1
ATOM 2759 N N . LEU A 1 326 ? 46.389 10.689 -25.232 1.00 56.38 326 LEU A N 1
ATOM 2760 C CA . LEU A 1 326 ? 47.838 10.854 -25.090 1.00 56.38 326 LEU A CA 1
ATOM 2761 C C . LEU A 1 326 ? 48.235 12.331 -25.012 1.00 56.38 326 LEU A C 1
ATOM 2763 O O . LEU A 1 326 ? 49.176 12.655 -24.295 1.00 56.38 326 LEU A O 1
ATOM 2767 N N . GLU A 1 327 ? 47.509 13.211 -25.700 1.00 54.53 327 GLU A N 1
ATOM 2768 C CA . GLU A 1 327 ? 47.742 14.660 -25.666 1.00 54.53 327 GLU A CA 1
ATOM 2769 C C . GLU A 1 327 ? 47.447 15.286 -24.299 1.00 54.53 327 GLU A C 1
ATOM 2771 O O . GLU A 1 327 ? 48.161 16.191 -23.897 1.00 54.53 327 GLU A O 1
ATOM 2776 N N . LYS A 1 328 ? 46.460 14.773 -23.551 1.00 49.88 328 LYS A N 1
ATOM 2777 C CA . LYS A 1 328 ? 46.124 15.252 -22.193 1.00 49.88 328 LYS A CA 1
ATOM 2778 C C . LYS A 1 328 ? 47.032 14.721 -21.078 1.00 49.88 328 LYS A C 1
ATOM 2780 O O . LYS A 1 328 ? 46.895 15.140 -19.932 1.00 49.88 328 LYS A O 1
ATOM 2785 N N . ILE A 1 329 ? 47.838 13.702 -21.376 1.00 52.56 329 ILE A N 1
ATOM 2786 C CA . ILE A 1 329 ? 48.720 13.036 -20.404 1.00 52.56 329 ILE A CA 1
ATOM 2787 C C . ILE A 1 329 ? 50.169 13.541 -20.523 1.00 52.56 329 ILE A C 1
ATOM 2789 O O . ILE A 1 329 ? 50.965 13.317 -19.609 1.00 52.56 329 ILE A O 1
ATOM 2793 N N . LYS A 1 330 ? 50.509 14.208 -21.630 1.00 38.78 330 LYS A N 1
ATOM 2794 C CA . LYS A 1 330 ? 51.659 15.115 -21.684 1.00 38.78 330 LYS A CA 1
ATOM 2795 C C . LYS A 1 330 ? 51.317 16.398 -20.943 1.00 38.78 330 LYS A C 1
ATOM 2797 O O . LYS A 1 330 ? 52.253 16.932 -20.314 1.00 38.78 330 LYS A O 1
#

pLDDT: mean 83.7, std 16.02, range [38.78, 97.88]

Foldseek 3Di:
DEDALDPVVVVVCCLQPVPDQYFHALVNLLVLQLVLLVVQLVVCCCVPFVLLLVLLVVLLVVLVCVVVVHDDDDDDQDPDPLSNLLSVLSVQLCVLLVDQQLVSSVVSVVVSCVDPSVVPRPLNVQLVVQLVCLCVVVVADSDNVSSVVNSVSSSVSSNRSSVVVSVVSVVVSVLSVVQSVLLSDAPVPDDPVSVVSNVVVCVVVVVSVQSSVLNNLVSCQLVDQPVPHDQLVVLCVVDDPPRDVSNVVSSVSCNVCVCSHNVLNCVCVVPVVDDNDSRPNPPCVVVVVLVVVLVVVVVVDDDPVSSQVVNCVSVVHHDDDRPSVVVVVD

Secondary structure (DSSP, 8-state):
-EE-S-HHHHHHHHHH-TTPPPEE-HHHHHHHHHHHHHHHHHHHHIIIIIHHHHHHHHHHHHHHHHHTTPPPPPP---SSHHHHHHHHHHHHHHHHHT-S-HHHHHHHHHHHHTSHHHHH-TTHHHHHHHHHHHHHTT---SSHHHHHHHHHHHHHHHHHHHHHHHHHHHHHHHHHHHHHHHHHS-GGG--HHHHHHHHHHHHHSTTHHHHHHHHHHHHHHTTS-GGGPPPGGGGGGG--TTS-HHHHHHHHHHHHTHHHHHGGGTHHHH-TTS---SS-----HHHHHHHHHHHHHHTT-S-HHHHHHHHHHHHTSPPPPPHHHHHTT-

Sequence (330 aa):
MTIDFSTRLESGVNEVFPNMIVQKCVFHAIQLLTRGLKKEFTKIKKEHLLDHIDEWISLRRRTLSLEKGEQTTDVSPFKFYDVELAWEIYAQLRECLSRNDPRQIERKLQTFFSSSQFIKWYGKHVFLSKYDDVFSKRNLTYSIKGIEYIVPQIYKAFRAAIRELRKELEDLKSHFNKIKYLVLMNPSNMELYHRRKLRKYLKEFPWLRSYRQLLVRFYYQFRLPPDKRSPLSFLSRLITDTSHPWLKSAVQTLIDNEESVFRFQRVPELFPKIKPSKSIKVVNESCNKLVKKLYRTQCGMRTIKNIRMRISNLLKCPIIISPNLLEKIK

Radius of gyration: 31.84 Å; chains: 1; bounding box: 81×35×87 Å